Protein AF-A0A1I7X4W4-F1 (afdb_monomer_lite)

Organism: Heterorhabditis bacteriophora (NCBI:txid37862)

Radius of gyration: 23.3 Å; chains: 1; bounding box: 55×40×78 Å

InterPro domains:
  IPR005828 Major facilitator, sugar transporter-like [PF00083] (129-330)
  IPR036259 MFS transporter superfamily [G3DSA:1.20.1250.20] (100-274)
  IPR036259 MFS transporter superfamily [SSF103473] (67-332)
  IPR045263 Glucose transporter GLUT [PTHR23503] (105-256)

pLDDT: mean 74.71, std 10.47, range [2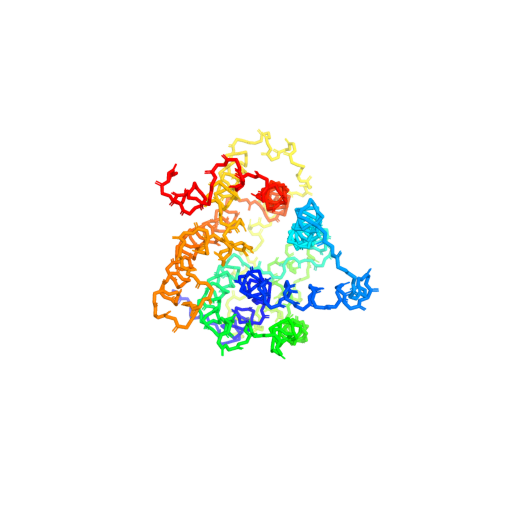9.78, 90.81]

Foldseek 3Di:
DDDWDPLQVVVLVLLQALVLLLLLCLQLQQQLLVLVLVLCVVVCCVPPNDDDDDDDVVVVVVVVVSVLVQLVVLLVSLVVVLVVLVVVLVVCVVPNDQDDLVSLLSNLLSSLVVSLVCNLQSHCVHCSPNPRVVVSNVVSVVSNVVSVVVVVPQQGDLLCCCQPVVNPPSSVVNCCSGRNPPDPSVVVSVVSVVLSVVDDPDLQDVVNLCVDPLSVVLLVVLLVLLQLCVQLLVLVCSNNVVVLVVLVVCPPVNSVPPVVSVSSSVSSVLSSVSSSVSSSPNSVSLNVRPRPSVSSVSVSVSNSVSSVSSSVSSSCVVVVCVVPNSVCSVPRNPPD

Secondary structure (DSSP, 8-state):
-PPPPHHHHHHHHHHHHHTTHHHHHHHHHHHHHHHHHHHHHHHHHHHH--S----HHHHHHHHHHHHHHHHHHHHHHHHHHHHHHHHHHHHHHHH-----HHHHHHHHHHHHHHHHHHGGGGSTTTTTSTTTTTHHHHHHHHHHHHHHHHHTTSPPPHHHHHHTT--HHHHHHHHHHHH-TTS-HHHHHHHHHHHHTTS-SS---HHHHTTSHHHHHHHHHHHHHHHHHHHTTHHHHHHHHHHHHHHTT--GGGGGSHHHHHHHHHHHHHHHHHHHHHHHHHHHHHHHHS-TTHHHHHHHHHHHHHHHHHHHHHHHHHHHHHHH-THHHHHGGG--

Sequence (336 aa):
MSRLSARLIFTIFVHGIFSQFGDIMTACFNLLNVPIKQFFHKNMLNKFFKEETFSHNQSTTRGLVLFSYYSVCAASMFFGLMLGFAVLGNLMDHIGRKETGLTTMVVNSGGVIFVLLITPFCTPILLGSEDLWFIVPCSCIILATLHLSIAVFFPQSPKQLYIQKHDEDGTRKALEFYLGENCNTKKILNEYEAEKSLESDTFLSLLDVLRDSIYRSTFFLVLICSFVPVFSAVNIKSQYLSSILIGYGLTQAEHYSLCWMFAVFGCVFGQIAVNMGLLILSPLMISEICEHKTTAVVSQFTQVVPIMFAVVEVFMFPNLQEIFGASLFFFTPVAV

Structure (mmCIF, N/CA/C/O backbone):
data_AF-A0A1I7X4W4-F1
#
_entry.id   AF-A0A1I7X4W4-F1
#
loop_
_atom_site.group_PDB
_atom_site.id
_atom_site.type_symbol
_atom_site.label_atom_id
_atom_site.label_alt_id
_atom_site.label_comp_id
_atom_site.label_asym_id
_atom_site.label_entity_id
_atom_site.label_seq_id
_atom_site.pdbx_PDB_ins_code
_atom_site.Cartn_x
_atom_site.Cartn_y
_atom_site.Cartn_z
_atom_site.occupancy
_atom_site.B_iso_or_equiv
_atom_site.auth_seq_id
_atom_site.auth_comp_id
_atom_site.auth_asym_id
_atom_site.auth_atom_id
_atom_site.pdbx_PDB_model_num
ATOM 1 N N . MET A 1 1 ? 0.540 6.084 32.696 1.00 35.50 1 MET A N 1
ATOM 2 C CA . MET A 1 1 ? 0.601 5.213 31.502 1.00 35.50 1 MET A CA 1
ATOM 3 C C . MET A 1 1 ? 0.720 3.777 31.984 1.00 35.50 1 MET A C 1
ATOM 5 O O . MET A 1 1 ? 1.650 3.489 32.729 1.00 35.50 1 MET A O 1
ATOM 9 N N . SER A 1 2 ? -0.222 2.900 31.642 1.00 50.47 2 SER A N 1
ATOM 10 C CA . SER A 1 2 ? -0.048 1.454 31.823 1.00 50.47 2 SER A CA 1
ATOM 11 C C . SER A 1 2 ? 1.022 0.948 30.850 1.00 50.47 2 SER A C 1
ATOM 13 O O . SER A 1 2 ? 1.125 1.443 29.728 1.00 50.47 2 SER A O 1
ATOM 15 N N . ARG A 1 3 ? 1.831 -0.036 31.262 1.00 58.31 3 ARG A N 1
ATOM 16 C CA . ARG A 1 3 ? 2.676 -0.772 30.310 1.00 58.31 3 ARG A CA 1
ATOM 17 C C . ARG A 1 3 ? 1.748 -1.572 29.391 1.00 58.31 3 ARG A C 1
ATOM 19 O O . ARG A 1 3 ? 0.873 -2.268 29.903 1.00 58.31 3 ARG A O 1
ATOM 26 N N . LEU A 1 4 ? 1.930 -1.491 28.070 1.00 65.56 4 LEU A N 1
ATOM 27 C CA . LEU A 1 4 ? 1.266 -2.423 27.153 1.00 65.56 4 LEU A CA 1
ATOM 28 C C . LEU A 1 4 ? 1.681 -3.853 27.530 1.00 65.56 4 LEU A C 1
ATOM 30 O O . LEU A 1 4 ? 2.840 -4.090 27.882 1.00 65.56 4 LEU A O 1
ATOM 34 N N . SER A 1 5 ? 0.749 -4.806 27.464 1.00 79.81 5 SER A N 1
ATOM 35 C CA . SER A 1 5 ? 1.088 -6.202 27.741 1.00 79.81 5 SER A CA 1
ATOM 36 C C . SER A 1 5 ? 1.985 -6.767 26.636 1.00 79.81 5 SER A C 1
ATOM 38 O O . SER A 1 5 ? 1.887 -6.375 25.470 1.00 79.81 5 SER A O 1
ATOM 40 N N . ALA A 1 6 ? 2.812 -7.754 26.984 1.00 81.62 6 ALA A N 1
ATOM 41 C CA . ALA A 1 6 ? 3.639 -8.461 26.010 1.00 81.62 6 ALA A CA 1
ATOM 42 C C . ALA A 1 6 ? 2.805 -9.134 24.899 1.00 81.62 6 ALA A C 1
ATOM 44 O O . ALA A 1 6 ? 3.267 -9.209 23.765 1.00 81.62 6 ALA A O 1
ATOM 45 N N . ARG A 1 7 ? 1.564 -9.565 25.186 1.00 82.88 7 ARG A N 1
ATOM 46 C CA . ARG A 1 7 ? 0.654 -10.167 24.191 1.00 82.88 7 ARG A CA 1
ATOM 47 C C . ARG A 1 7 ? 0.130 -9.138 23.189 1.00 82.88 7 ARG A C 1
ATOM 49 O O . ARG A 1 7 ? 0.071 -9.432 21.997 1.00 82.88 7 ARG A O 1
ATOM 56 N N . LEU A 1 8 ? -0.201 -7.926 23.643 1.00 80.62 8 LEU A N 1
ATOM 57 C CA . LEU A 1 8 ? -0.618 -6.836 22.754 1.00 80.62 8 LEU A CA 1
ATOM 58 C C . LEU A 1 8 ? 0.551 -6.352 21.888 1.00 80.62 8 LEU A C 1
ATOM 60 O O . LEU A 1 8 ? 0.388 -6.222 20.680 1.00 80.62 8 LEU A O 1
ATOM 64 N N . ILE A 1 9 ? 1.738 -6.172 22.481 1.00 81.88 9 ILE A N 1
ATOM 65 C CA . ILE A 1 9 ? 2.962 -5.823 21.739 1.00 81.88 9 ILE A CA 1
ATOM 66 C C . ILE A 1 9 ? 3.274 -6.898 20.689 1.00 81.88 9 ILE A C 1
ATOM 68 O O . ILE A 1 9 ? 3.503 -6.561 19.533 1.00 81.88 9 ILE A O 1
ATOM 72 N N . PHE A 1 10 ? 3.218 -8.183 21.056 1.00 85.69 10 PHE A N 1
ATOM 73 C CA . PHE A 1 10 ? 3.427 -9.292 20.121 1.00 85.69 10 PHE A CA 1
ATOM 74 C C . PHE A 1 10 ? 2.391 -9.313 18.989 1.00 85.69 10 PHE A C 1
ATOM 76 O O . PHE A 1 10 ? 2.767 -9.475 17.834 1.00 85.69 10 PHE A O 1
ATOM 83 N N . THR A 1 11 ? 1.106 -9.092 19.288 1.00 83.19 11 THR A N 1
ATOM 84 C CA . THR A 1 11 ? 0.050 -9.044 18.257 1.00 83.19 11 THR A CA 1
ATOM 85 C C . THR A 1 11 ? 0.296 -7.903 17.266 1.00 83.19 11 THR A C 1
ATOM 87 O O . THR A 1 11 ? 0.277 -8.120 16.056 1.00 83.19 11 THR A O 1
ATOM 90 N N . ILE A 1 12 ? 0.593 -6.701 17.776 1.00 81.94 12 ILE A N 1
ATOM 91 C CA . ILE A 1 12 ? 0.912 -5.522 16.958 1.00 81.94 12 ILE A CA 1
ATOM 92 C C . ILE A 1 12 ? 2.181 -5.760 16.123 1.00 81.94 12 ILE A C 1
ATOM 94 O O . ILE A 1 12 ? 2.211 -5.395 14.955 1.00 81.94 12 ILE A O 1
ATOM 98 N N . PHE A 1 13 ? 3.205 -6.408 16.684 1.00 84.00 13 PHE A N 1
ATOM 99 C CA . PHE A 1 13 ? 4.448 -6.747 15.985 1.00 84.00 13 PHE A CA 1
ATOM 100 C C . PHE A 1 13 ? 4.238 -7.790 14.875 1.00 84.00 13 PHE A C 1
ATOM 102 O O . PHE A 1 13 ? 4.775 -7.638 13.780 1.00 84.00 13 PHE A O 1
ATOM 109 N N . VAL A 1 14 ? 3.414 -8.818 15.116 1.00 85.25 14 VAL A N 1
ATOM 110 C CA . VAL A 1 14 ? 3.044 -9.811 14.095 1.00 85.25 14 VAL A CA 1
ATOM 111 C C . VAL A 1 14 ? 2.280 -9.152 12.950 1.00 85.25 14 VAL A C 1
ATOM 113 O O . VAL A 1 14 ? 2.666 -9.333 11.798 1.00 85.25 14 VAL A O 1
ATOM 116 N N . HIS A 1 15 ? 1.252 -8.348 13.239 1.00 83.12 15 HIS A N 1
ATOM 117 C CA . HIS A 1 15 ? 0.547 -7.591 12.198 1.00 83.12 15 HIS A CA 1
ATOM 118 C C . HIS A 1 15 ? 1.513 -6.647 11.459 1.00 83.12 15 HIS A C 1
ATOM 120 O O . HIS A 1 15 ? 1.584 -6.674 10.231 1.00 83.12 15 HIS A O 1
ATOM 126 N N . GLY A 1 16 ? 2.329 -5.889 12.197 1.00 78.00 16 GLY A N 1
ATOM 127 C CA . GLY A 1 16 ? 3.282 -4.911 11.668 1.00 78.00 16 GLY A CA 1
ATOM 128 C C . GLY A 1 16 ? 4.449 -5.477 10.849 1.00 78.00 16 GLY A C 1
ATOM 129 O O . GLY A 1 16 ? 5.114 -4.704 10.165 1.00 78.00 16 GLY A O 1
ATOM 130 N N . ILE A 1 17 ? 4.684 -6.793 10.859 1.00 81.38 17 ILE A N 1
ATOM 131 C CA . ILE A 1 17 ? 5.650 -7.462 9.969 1.00 81.38 17 ILE A CA 1
ATOM 132 C C . ILE A 1 17 ? 4.944 -8.255 8.868 1.00 81.38 17 ILE A C 1
ATOM 134 O O . ILE A 1 17 ? 5.304 -8.141 7.699 1.00 81.38 17 ILE A O 1
ATOM 138 N N . PHE A 1 18 ? 3.949 -9.071 9.214 1.00 82.50 18 PHE A N 1
ATOM 139 C CA . PHE A 1 18 ? 3.414 -10.064 8.281 1.00 82.50 18 PHE A CA 1
ATOM 140 C C . PHE A 1 18 ? 2.311 -9.526 7.359 1.00 82.50 18 PHE A C 1
ATOM 142 O O . PHE A 1 18 ? 2.082 -10.126 6.313 1.00 82.50 18 PHE A O 1
ATOM 149 N N . SER A 1 19 ? 1.670 -8.390 7.664 1.00 81.00 19 SER A N 1
ATOM 150 C CA . SER A 1 19 ? 0.679 -7.773 6.758 1.00 81.00 19 SER A CA 1
ATOM 151 C C . SER A 1 19 ? 1.291 -7.025 5.560 1.00 81.00 19 SER A C 1
ATOM 153 O O . SER A 1 19 ? 0.592 -6.743 4.589 1.00 81.00 19 SER A O 1
ATOM 155 N N . GLN A 1 20 ? 2.603 -6.768 5.573 1.00 81.94 20 GLN A N 1
ATOM 156 C CA . GLN A 1 20 ? 3.273 -5.817 4.669 1.00 81.94 20 GLN A CA 1
ATOM 157 C C . GLN A 1 20 ? 3.496 -6.313 3.232 1.00 81.94 20 GLN A C 1
ATOM 159 O O . GLN A 1 20 ? 4.088 -5.614 2.411 1.00 81.94 20 GLN A O 1
ATOM 164 N N . PHE A 1 21 ? 3.025 -7.516 2.895 1.00 82.69 21 PHE A N 1
ATOM 165 C CA . PHE A 1 21 ? 3.193 -8.110 1.565 1.00 82.69 21 PHE A CA 1
ATOM 166 C C . PHE A 1 21 ? 2.607 -7.242 0.435 1.00 82.69 21 PHE A C 1
ATOM 168 O O . PHE A 1 21 ? 3.121 -7.280 -0.681 1.00 82.69 21 PHE A O 1
ATOM 175 N N . GLY A 1 22 ? 1.566 -6.446 0.713 1.00 77.00 22 GLY A N 1
ATOM 176 C CA . GLY A 1 22 ? 0.965 -5.523 -0.257 1.00 77.00 22 GLY A CA 1
ATOM 177 C C . GLY A 1 22 ? 1.886 -4.357 -0.627 1.00 77.00 22 GLY A C 1
ATOM 178 O O . GLY A 1 22 ? 2.098 -4.092 -1.813 1.00 77.00 22 GLY A O 1
ATOM 179 N N . ASP A 1 23 ? 2.492 -3.711 0.371 1.00 76.06 23 ASP A N 1
ATOM 180 C CA . ASP A 1 23 ? 3.425 -2.597 0.166 1.00 76.06 23 ASP A CA 1
ATOM 181 C C . ASP A 1 23 ? 4.748 -3.077 -0.435 1.00 76.06 23 ASP A C 1
ATOM 183 O O . ASP A 1 23 ? 5.260 -2.465 -1.373 1.00 76.06 23 ASP A O 1
ATOM 187 N N . ILE A 1 24 ? 5.261 -4.222 0.035 1.00 78.62 24 ILE A N 1
ATOM 188 C CA . ILE A 1 24 ? 6.453 -4.873 -0.529 1.00 78.62 24 ILE A CA 1
ATOM 189 C C . ILE A 1 24 ? 6.238 -5.166 -2.019 1.00 78.62 24 ILE A C 1
ATOM 191 O O . ILE A 1 24 ? 7.085 -4.798 -2.833 1.00 78.62 24 ILE A O 1
ATOM 195 N N . MET A 1 25 ? 5.102 -5.765 -2.397 1.00 79.12 25 MET A N 1
ATOM 196 C CA . MET A 1 25 ? 4.760 -5.996 -3.804 1.00 79.12 25 MET A CA 1
ATOM 197 C C . MET A 1 25 ? 4.715 -4.671 -4.580 1.00 79.12 25 MET A C 1
ATOM 199 O O . MET A 1 25 ? 5.437 -4.510 -5.562 1.00 79.12 25 MET A O 1
ATOM 203 N N . THR A 1 26 ? 3.920 -3.707 -4.109 1.00 74.62 26 THR A N 1
ATOM 204 C CA . THR A 1 26 ? 3.673 -2.414 -4.775 1.00 74.62 26 THR A CA 1
ATOM 205 C C . THR A 1 26 ? 4.954 -1.606 -5.004 1.00 74.62 26 THR A C 1
ATOM 207 O O . THR A 1 26 ? 5.113 -0.985 -6.057 1.00 74.62 26 THR A O 1
ATOM 210 N N . ALA A 1 27 ? 5.884 -1.635 -4.046 1.00 73.56 27 ALA A N 1
ATOM 211 C CA . ALA A 1 27 ? 7.146 -0.904 -4.113 1.00 73.56 27 ALA A CA 1
ATOM 212 C C . ALA A 1 27 ? 8.264 -1.649 -4.860 1.00 73.56 27 ALA A C 1
ATOM 214 O O . ALA A 1 27 ? 9.176 -1.001 -5.366 1.00 73.56 27 ALA A O 1
ATOM 215 N N . CYS A 1 28 ? 8.228 -2.985 -4.935 1.00 75.38 28 CYS A N 1
ATOM 216 C CA . CYS A 1 28 ? 9.263 -3.768 -5.625 1.00 75.38 28 CYS A CA 1
ATOM 217 C C . CYS A 1 28 ? 8.919 -4.069 -7.089 1.00 75.38 28 CYS A C 1
ATOM 219 O O . CYS A 1 28 ? 9.828 -4.251 -7.900 1.00 75.38 28 CYS A O 1
ATOM 221 N N . PHE A 1 29 ? 7.630 -4.109 -7.448 1.00 74.75 29 PHE A N 1
ATOM 222 C CA . PHE A 1 29 ? 7.174 -4.477 -8.793 1.00 74.75 29 PHE A CA 1
ATOM 223 C C . PHE A 1 29 ? 7.783 -3.581 -9.888 1.00 74.75 29 PHE A C 1
ATOM 225 O O . PHE A 1 29 ? 8.120 -4.081 -10.955 1.00 74.75 29 PHE A O 1
ATOM 232 N N . ASN A 1 30 ? 8.059 -2.297 -9.615 1.00 72.19 30 ASN A N 1
ATOM 233 C CA . ASN A 1 30 ? 8.734 -1.394 -10.562 1.00 72.19 30 ASN A CA 1
ATOM 234 C C . ASN A 1 30 ? 10.194 -1.766 -10.896 1.00 72.19 30 ASN A C 1
ATOM 236 O O . ASN A 1 30 ? 10.660 -1.428 -11.987 1.00 72.19 30 ASN A O 1
ATOM 240 N N . LEU A 1 31 ? 10.905 -2.465 -10.007 1.00 70.00 31 LEU A N 1
ATOM 241 C CA . LEU A 1 31 ? 12.247 -2.992 -10.271 1.00 70.00 31 LEU A CA 1
ATOM 242 C C . LEU A 1 31 ? 12.158 -4.335 -11.008 1.00 70.00 31 LEU A C 1
ATOM 244 O O . LEU A 1 31 ? 12.893 -4.558 -11.969 1.00 70.00 31 LEU A O 1
ATOM 248 N N . LEU A 1 32 ? 11.179 -5.173 -10.645 1.00 69.56 32 LEU A N 1
ATOM 249 C CA . LEU A 1 32 ? 10.851 -6.408 -11.372 1.00 69.56 32 LEU A CA 1
ATOM 250 C C . LEU A 1 32 ? 10.294 -6.132 -12.780 1.00 69.56 32 LEU A C 1
ATOM 252 O O . LEU A 1 32 ? 10.377 -6.980 -13.661 1.00 69.56 32 LEU A O 1
ATOM 256 N N . ASN A 1 33 ? 9.770 -4.937 -13.044 1.00 67.62 33 ASN A N 1
ATOM 257 C CA . ASN A 1 33 ? 9.205 -4.580 -14.343 1.00 67.62 33 ASN A CA 1
ATOM 258 C C . ASN A 1 33 ? 10.238 -4.560 -15.488 1.00 67.62 33 ASN A C 1
ATOM 260 O O . ASN A 1 33 ? 9.837 -4.608 -16.649 1.00 67.62 33 ASN A O 1
ATOM 264 N N . VAL A 1 34 ? 11.548 -4.537 -15.208 1.00 67.06 34 VAL A N 1
ATOM 265 C CA . VAL A 1 34 ? 12.599 -4.713 -16.231 1.00 67.06 34 VAL A CA 1
ATOM 266 C C . VAL A 1 34 ? 12.759 -6.189 -16.646 1.00 67.06 34 VAL A C 1
ATOM 268 O O . VAL A 1 34 ? 12.473 -6.478 -17.813 1.00 67.06 34 VAL A O 1
ATOM 271 N N . PRO A 1 35 ? 13.095 -7.148 -15.751 1.00 66.88 35 PRO A N 1
ATOM 272 C CA . PRO A 1 35 ? 13.167 -8.564 -16.119 1.00 66.88 35 PRO A CA 1
ATOM 273 C C . PRO A 1 35 ? 11.811 -9.123 -16.565 1.00 66.88 35 PRO A C 1
ATOM 275 O O . PRO A 1 35 ? 11.777 -9.946 -17.473 1.00 66.88 35 PRO A O 1
ATOM 278 N N . ILE A 1 36 ? 10.682 -8.642 -16.024 1.00 69.06 36 ILE A N 1
ATOM 279 C CA . ILE A 1 36 ? 9.340 -9.031 -16.488 1.00 69.06 36 ILE A CA 1
ATOM 280 C C . ILE A 1 36 ? 9.124 -8.591 -17.946 1.00 69.06 36 ILE A C 1
ATOM 282 O O . ILE A 1 36 ? 8.670 -9.399 -18.760 1.00 69.06 36 ILE A O 1
ATOM 286 N N . LYS A 1 37 ? 9.507 -7.360 -18.331 1.00 66.94 37 LYS A N 1
ATOM 287 C CA . LYS A 1 37 ? 9.480 -6.924 -19.744 1.00 66.94 37 LYS A CA 1
ATOM 288 C C . LYS A 1 37 ? 10.374 -7.796 -20.621 1.00 66.94 37 LYS A C 1
ATOM 290 O O . LYS A 1 37 ? 9.934 -8.195 -21.696 1.00 66.94 37 LYS A O 1
ATOM 295 N N . GLN A 1 38 ? 11.595 -8.110 -20.183 1.00 67.81 38 GLN A N 1
ATOM 296 C CA . GLN A 1 38 ? 12.528 -8.955 -20.942 1.00 67.81 38 GLN A CA 1
ATOM 297 C C . GLN A 1 38 ? 11.985 -10.381 -21.111 1.00 67.81 38 GLN A C 1
ATOM 299 O O . GLN A 1 38 ? 11.934 -10.890 -22.231 1.00 67.81 38 GLN A O 1
ATOM 304 N N . PHE A 1 39 ? 11.473 -10.986 -20.037 1.00 70.38 39 PHE A N 1
ATOM 305 C CA . PHE A 1 39 ? 10.817 -12.292 -20.039 1.00 70.38 39 PHE A CA 1
ATOM 306 C C . PHE A 1 39 ? 9.613 -12.326 -20.989 1.00 70.38 39 PHE A C 1
ATOM 308 O O . PHE A 1 39 ? 9.526 -13.221 -21.834 1.00 70.38 39 PHE A O 1
ATOM 315 N N . PHE A 1 40 ? 8.703 -11.347 -20.913 1.00 67.00 40 PHE A N 1
ATOM 316 C CA . PHE A 1 40 ? 7.575 -11.268 -21.844 1.00 67.00 40 PHE A CA 1
ATOM 317 C C . PHE A 1 40 ? 8.041 -11.028 -23.282 1.00 67.00 40 PHE A C 1
ATOM 319 O O . PHE A 1 40 ? 7.550 -11.704 -24.177 1.00 67.00 40 PHE A O 1
ATOM 326 N N . HIS A 1 41 ? 9.014 -10.151 -23.527 1.00 68.00 41 HIS A N 1
ATOM 327 C CA . HIS A 1 41 ? 9.555 -9.890 -24.864 1.00 68.00 41 HIS A CA 1
ATOM 328 C C . HIS A 1 41 ? 10.140 -11.163 -25.504 1.00 68.00 41 HIS A C 1
ATOM 330 O O . HIS A 1 41 ? 9.741 -11.541 -26.605 1.00 68.00 41 HIS A O 1
ATOM 336 N N . LYS A 1 42 ? 10.998 -11.879 -24.769 1.00 68.81 42 LYS A N 1
ATOM 337 C CA . LYS A 1 42 ? 11.638 -13.153 -25.149 1.00 68.81 42 LYS A CA 1
ATOM 338 C C . LYS A 1 42 ? 10.600 -14.238 -25.473 1.00 68.81 42 LYS A C 1
ATOM 340 O O . LYS A 1 42 ? 10.671 -14.878 -26.519 1.00 68.81 42 LYS A O 1
ATOM 345 N N . ASN A 1 43 ? 9.578 -14.394 -24.626 1.00 68.69 43 ASN A N 1
ATOM 346 C CA . ASN A 1 43 ? 8.500 -15.368 -24.840 1.00 68.69 43 ASN A CA 1
ATOM 347 C C . ASN A 1 43 ? 7.524 -14.970 -25.966 1.00 68.69 43 ASN A C 1
ATOM 349 O O . ASN A 1 43 ? 7.078 -15.835 -26.720 1.00 68.69 43 ASN A O 1
ATOM 353 N N . MET A 1 44 ? 7.188 -13.683 -26.098 1.00 64.81 44 MET A N 1
ATOM 354 C CA . MET A 1 44 ? 6.271 -13.177 -27.127 1.00 64.81 44 MET A CA 1
ATOM 355 C C . MET A 1 44 ? 6.905 -13.215 -28.518 1.00 64.81 44 MET A C 1
ATOM 357 O O . MET A 1 44 ? 6.222 -13.595 -29.466 1.00 64.81 44 MET A O 1
ATOM 361 N N . LEU A 1 45 ? 8.199 -12.897 -28.647 1.00 64.31 45 LEU A N 1
ATOM 362 C CA . LEU A 1 45 ? 8.940 -13.118 -29.892 1.00 64.31 45 LEU A CA 1
ATOM 363 C C . LEU A 1 45 ? 8.923 -14.606 -30.259 1.00 64.31 45 LEU A C 1
ATOM 365 O O . LEU A 1 45 ? 8.377 -14.958 -31.300 1.00 64.31 45 LEU A O 1
ATOM 369 N N . ASN A 1 46 ? 9.374 -15.489 -29.363 1.00 63.78 46 ASN A N 1
ATOM 370 C CA . ASN A 1 46 ? 9.438 -16.930 -29.637 1.00 63.78 46 ASN A CA 1
ATOM 371 C C . ASN A 1 46 ? 8.078 -17.576 -29.984 1.00 63.78 46 ASN A C 1
ATOM 373 O O . ASN A 1 46 ? 8.056 -18.585 -30.688 1.00 63.78 46 ASN A O 1
ATOM 377 N N . LYS A 1 47 ? 6.946 -17.025 -29.511 1.00 62.78 47 LYS A N 1
ATOM 378 C CA . LYS A 1 47 ? 5.594 -17.519 -29.846 1.00 62.78 47 LYS A CA 1
ATOM 379 C C . LYS A 1 47 ? 4.968 -16.888 -31.090 1.00 62.78 47 LYS A C 1
ATOM 381 O O . LYS A 1 47 ? 4.365 -17.613 -31.875 1.00 62.78 47 LYS A O 1
ATOM 386 N N . PHE A 1 48 ? 5.039 -15.566 -31.238 1.00 60.09 48 PHE A N 1
ATOM 387 C CA . PHE A 1 48 ? 4.286 -14.830 -32.266 1.00 60.09 48 PHE A CA 1
ATOM 388 C C . PHE A 1 48 ? 5.137 -14.393 -33.459 1.00 60.09 48 PHE A C 1
ATOM 390 O O . PHE A 1 48 ? 4.589 -14.043 -34.501 1.00 60.09 48 PHE A O 1
ATOM 397 N N . PHE A 1 49 ? 6.462 -14.411 -33.323 1.00 58.84 49 PHE A N 1
ATOM 398 C CA . PHE A 1 49 ? 7.393 -13.917 -34.327 1.00 58.84 49 PHE A CA 1
ATOM 399 C C . PHE A 1 49 ? 8.619 -14.829 -34.434 1.00 58.84 49 PHE A C 1
ATOM 401 O O . PHE A 1 49 ? 9.705 -14.496 -33.954 1.00 58.84 49 PHE A O 1
ATOM 408 N N . LYS A 1 50 ? 8.451 -15.954 -35.141 1.00 52.50 50 LYS A N 1
ATOM 409 C CA . LYS A 1 50 ? 9.589 -16.644 -35.769 1.00 52.50 50 LYS A CA 1
ATOM 410 C C . LYS A 1 50 ? 10.443 -15.637 -36.548 1.00 52.50 50 LYS A C 1
ATOM 412 O O . LYS A 1 50 ? 9.928 -14.633 -37.038 1.00 52.50 50 LYS A O 1
ATOM 417 N N . GLU A 1 51 ? 11.739 -15.910 -36.635 1.00 49.91 51 GLU A N 1
ATOM 418 C CA . GLU A 1 51 ? 12.730 -15.004 -37.218 1.00 49.91 51 GLU A CA 1
ATOM 419 C C . GLU A 1 51 ? 12.473 -14.747 -38.712 1.00 49.91 51 GLU A C 1
ATOM 421 O O . GLU A 1 51 ? 12.908 -15.508 -39.571 1.00 49.91 51 GLU A O 1
ATOM 426 N N . GLU A 1 52 ? 11.795 -13.640 -39.018 1.00 47.94 52 GLU A N 1
ATOM 427 C CA . GLU A 1 52 ? 11.706 -13.070 -40.363 1.00 47.94 52 GLU A CA 1
ATOM 428 C C . GLU A 1 52 ? 12.196 -11.614 -40.377 1.00 47.94 52 GLU A C 1
ATOM 430 O O . GLU A 1 52 ? 12.025 -10.841 -39.425 1.00 47.94 52 GLU A O 1
ATOM 435 N N . THR A 1 53 ? 12.863 -11.258 -41.473 1.00 51.16 53 THR A N 1
ATOM 436 C CA . THR A 1 53 ? 13.650 -10.033 -41.652 1.00 51.16 53 THR A CA 1
ATOM 437 C C . THR A 1 53 ? 12.743 -8.812 -41.855 1.00 51.16 53 THR A C 1
ATOM 439 O O . THR A 1 53 ? 12.307 -8.518 -42.966 1.00 51.16 53 THR A O 1
ATOM 442 N N . PHE A 1 54 ? 12.441 -8.087 -40.775 1.00 51.38 54 PHE A N 1
ATOM 443 C CA . PHE A 1 54 ? 11.404 -7.042 -40.750 1.00 51.38 54 PHE A CA 1
ATOM 444 C C . PHE A 1 54 ? 11.978 -5.605 -40.827 1.00 51.38 54 PHE A C 1
ATOM 446 O O . PHE A 1 54 ? 12.991 -5.286 -40.208 1.00 51.38 54 PHE A O 1
ATOM 453 N N . SER A 1 55 ? 11.308 -4.722 -41.573 1.00 50.59 55 SER A N 1
ATOM 454 C CA . SER A 1 55 ? 11.689 -3.326 -41.860 1.00 50.59 55 SER A CA 1
ATOM 455 C C . SER A 1 55 ? 11.368 -2.290 -40.757 1.00 50.59 55 SER A C 1
ATOM 457 O O . SER A 1 55 ? 10.600 -2.530 -39.824 1.00 50.59 55 SER A O 1
ATOM 459 N N . HIS A 1 56 ? 11.933 -1.082 -40.909 1.00 52.12 56 HIS A N 1
ATOM 460 C CA . HIS A 1 56 ? 11.957 0.004 -39.910 1.00 52.12 56 HIS A CA 1
ATOM 461 C C . HIS A 1 56 ? 10.578 0.522 -39.443 1.00 52.12 56 HIS A C 1
ATOM 463 O O . HIS A 1 56 ? 10.473 1.069 -38.350 1.00 52.12 56 HIS A O 1
ATOM 469 N N . ASN A 1 57 ? 9.501 0.367 -40.220 1.00 52.00 57 ASN A N 1
ATOM 470 C CA . ASN A 1 57 ? 8.179 0.852 -39.789 1.00 52.00 57 ASN A CA 1
ATOM 471 C C . ASN A 1 57 ? 7.535 -0.072 -38.730 1.00 52.00 57 ASN A C 1
ATOM 473 O O . ASN A 1 57 ? 6.721 0.341 -37.910 1.00 52.00 57 ASN A O 1
ATOM 477 N N . GLN A 1 58 ? 7.930 -1.346 -38.732 1.00 55.00 58 GLN A N 1
ATOM 478 C CA . GLN A 1 58 ? 7.302 -2.415 -37.957 1.00 55.00 58 GLN A CA 1
ATOM 479 C C . GLN A 1 58 ? 7.974 -2.633 -36.589 1.00 55.00 58 GLN A C 1
ATOM 481 O O . GLN A 1 58 ? 7.411 -3.314 -35.728 1.00 55.00 58 GLN A O 1
ATOM 486 N N . SER A 1 59 ? 9.166 -2.068 -36.367 1.00 56.59 59 SER A N 1
ATOM 487 C CA . SER A 1 59 ? 9.779 -1.953 -35.037 1.00 56.59 59 SER A CA 1
ATOM 488 C C . SER A 1 59 ? 9.016 -0.945 -34.171 1.00 56.59 59 SER A C 1
ATOM 490 O O . SER A 1 59 ? 8.712 -1.257 -33.021 1.00 56.59 59 SER A O 1
ATOM 492 N N . THR A 1 60 ? 8.609 0.194 -34.742 1.00 59.31 60 THR A N 1
ATOM 493 C CA . THR A 1 60 ? 7.764 1.204 -34.081 1.00 59.31 60 THR A CA 1
ATOM 494 C C . THR A 1 60 ? 6.442 0.599 -33.603 1.00 59.31 60 THR A C 1
ATOM 496 O O . THR A 1 60 ? 6.114 0.684 -32.420 1.00 59.31 60 THR A O 1
ATOM 499 N N . THR A 1 61 ? 5.716 -0.108 -34.482 1.00 60.47 61 THR A N 1
ATOM 500 C CA . THR A 1 61 ? 4.451 -0.776 -34.118 1.00 60.47 61 THR A CA 1
ATOM 501 C C . THR A 1 61 ? 4.644 -1.832 -33.025 1.00 60.47 61 THR A C 1
ATOM 503 O O . THR A 1 61 ? 3.848 -1.904 -32.091 1.00 60.47 61 THR A O 1
ATOM 506 N N . ARG A 1 62 ? 5.720 -2.633 -33.099 1.00 61.50 62 ARG A N 1
ATOM 507 C CA . ARG A 1 62 ? 6.064 -3.630 -32.067 1.00 61.50 62 ARG A CA 1
ATOM 508 C C . ARG A 1 62 ? 6.333 -2.986 -30.706 1.00 61.50 62 ARG A C 1
ATOM 510 O O . ARG A 1 62 ? 5.849 -3.503 -29.701 1.00 61.50 62 ARG A O 1
ATOM 517 N N . GLY A 1 63 ? 7.077 -1.879 -30.674 1.00 64.81 63 GLY A N 1
ATOM 518 C CA . GLY A 1 63 ? 7.346 -1.126 -29.448 1.00 64.81 63 GLY A CA 1
ATOM 519 C C . GLY A 1 63 ? 6.057 -0.635 -28.795 1.00 64.81 63 GLY A C 1
ATOM 520 O O . GLY A 1 63 ? 5.813 -0.926 -27.627 1.00 64.81 63 GLY A O 1
ATOM 521 N N . LEU A 1 64 ? 5.192 0.021 -29.572 1.00 64.56 64 LEU A N 1
ATOM 522 C CA . LEU A 1 64 ? 3.934 0.598 -29.088 1.00 64.56 64 LEU A CA 1
ATOM 523 C C . LEU A 1 64 ? 2.986 -0.473 -28.508 1.00 64.56 64 LEU A C 1
ATOM 525 O O . LEU A 1 64 ? 2.441 -0.289 -27.421 1.00 64.56 64 LEU A O 1
ATOM 529 N N . VAL A 1 65 ? 2.880 -1.644 -29.153 1.00 67.31 65 VAL A N 1
ATOM 530 C CA . VAL A 1 65 ? 2.112 -2.795 -28.629 1.00 67.31 65 VAL A CA 1
ATOM 531 C C . VAL A 1 65 ? 2.702 -3.343 -27.319 1.00 67.31 65 VAL A C 1
ATOM 533 O O . VAL A 1 65 ? 1.950 -3.639 -26.390 1.00 67.31 65 VAL A O 1
ATOM 536 N N . LEU A 1 66 ? 4.032 -3.447 -27.205 1.00 65.94 66 LEU A N 1
ATOM 537 C CA . LEU A 1 66 ? 4.704 -3.877 -25.968 1.00 65.94 66 LEU A CA 1
ATOM 538 C C . LEU A 1 66 ? 4.497 -2.879 -24.816 1.00 65.94 66 LEU A C 1
ATOM 540 O O . LEU A 1 66 ? 4.240 -3.303 -23.688 1.00 65.94 66 LEU A O 1
ATOM 544 N N . PHE A 1 67 ? 4.543 -1.571 -25.091 1.00 67.75 67 PHE A N 1
ATOM 545 C CA . PHE A 1 67 ? 4.228 -0.537 -24.100 1.00 67.75 67 PHE A CA 1
ATOM 546 C C . PHE A 1 67 ? 2.758 -0.580 -23.662 1.00 67.75 67 PHE A C 1
ATOM 548 O O . PHE A 1 67 ? 2.496 -0.504 -22.464 1.00 67.75 67 PHE A O 1
ATOM 555 N N . SER A 1 68 ? 1.811 -0.771 -24.590 1.00 69.44 68 SER A N 1
ATOM 556 C CA . SER A 1 68 ? 0.381 -0.894 -24.259 1.00 69.44 68 SER A CA 1
ATOM 557 C C . SER A 1 68 ? 0.061 -2.145 -23.433 1.00 69.44 68 SER A C 1
ATOM 559 O O . SER A 1 68 ? -0.726 -2.074 -22.494 1.00 69.44 68 SER A O 1
ATOM 561 N N . TYR A 1 69 ? 0.686 -3.293 -23.725 1.00 70.94 69 TYR A N 1
ATOM 562 C CA . TYR A 1 69 ? 0.515 -4.493 -22.894 1.00 70.94 69 TYR A CA 1
ATOM 563 C C . TYR A 1 69 ? 1.051 -4.264 -21.471 1.00 70.94 69 TYR A C 1
ATOM 565 O O . TYR A 1 69 ? 0.411 -4.626 -20.486 1.00 70.94 69 TYR A O 1
ATOM 573 N N . TYR A 1 70 ? 2.199 -3.591 -21.358 1.00 68.88 70 TYR A N 1
ATOM 574 C CA . TYR A 1 70 ? 2.805 -3.259 -20.074 1.00 68.88 70 TYR A CA 1
ATOM 575 C C . TYR A 1 70 ? 1.989 -2.245 -19.250 1.00 68.88 70 TYR A C 1
ATOM 577 O O . TYR A 1 70 ? 1.846 -2.441 -18.043 1.00 68.88 70 TYR A O 1
ATOM 585 N N . SER A 1 71 ? 1.413 -1.201 -19.862 1.00 72.00 71 SER A N 1
ATOM 586 C CA . SER A 1 71 ? 0.571 -0.241 -19.128 1.00 72.00 71 SER A CA 1
ATOM 587 C C . SER A 1 71 ? -0.729 -0.875 -18.629 1.00 72.00 71 SER A C 1
ATOM 589 O O . SER A 1 71 ? -1.163 -0.567 -17.521 1.00 72.00 71 SER A O 1
ATOM 591 N N . VAL A 1 72 ? -1.300 -1.830 -19.376 1.00 77.19 72 VAL A N 1
ATOM 592 C CA . VAL A 1 72 ? -2.422 -2.664 -18.909 1.00 77.19 72 VAL A CA 1
ATOM 593 C C . VAL A 1 72 ? -2.016 -3.521 -17.703 1.00 77.19 72 VAL A C 1
ATOM 595 O O . VAL A 1 72 ? -2.773 -3.586 -16.736 1.00 77.19 72 VAL A O 1
ATOM 598 N N . CYS A 1 73 ? -0.823 -4.129 -17.700 1.00 75.06 73 CYS A N 1
ATOM 599 C CA . CYS A 1 73 ? -0.319 -4.868 -16.533 1.00 75.06 73 CYS A CA 1
ATOM 600 C C . CYS A 1 73 ? -0.078 -3.968 -15.306 1.00 75.06 73 CYS A C 1
ATOM 602 O O . CYS A 1 73 ? -0.447 -4.345 -14.198 1.00 75.06 73 CYS A O 1
ATOM 604 N N . ALA A 1 74 ? 0.505 -2.778 -15.477 1.00 73.25 74 ALA A N 1
ATOM 605 C CA . ALA A 1 74 ? 0.719 -1.842 -14.369 1.00 73.25 74 ALA A CA 1
ATOM 606 C C . ALA A 1 74 ? -0.615 -1.308 -13.803 1.00 73.25 74 ALA A C 1
ATOM 608 O O . ALA A 1 74 ? -0.816 -1.264 -12.589 1.00 73.25 74 ALA A O 1
ATOM 609 N N . ALA A 1 75 ? -1.566 -0.965 -14.679 1.00 77.88 75 ALA A N 1
ATOM 610 C CA . ALA A 1 75 ? -2.898 -0.513 -14.282 1.00 77.88 75 ALA A CA 1
ATOM 611 C C . ALA A 1 75 ? -3.726 -1.622 -13.603 1.00 77.88 75 ALA A C 1
ATOM 613 O O . ALA A 1 75 ? -4.493 -1.329 -12.682 1.00 77.88 75 ALA A O 1
ATOM 614 N N . SER A 1 76 ? -3.557 -2.894 -13.992 1.00 80.94 76 SER A N 1
ATOM 615 C CA . SER A 1 76 ? -4.291 -4.008 -13.374 1.00 80.94 76 SER A CA 1
ATOM 616 C C . SER A 1 76 ? -3.919 -4.227 -11.903 1.00 80.94 76 SER A C 1
ATOM 618 O O . SER A 1 76 ? -4.775 -4.651 -11.126 1.00 80.94 76 SER A O 1
ATOM 620 N N . MET A 1 77 ? -2.701 -3.855 -11.485 1.00 77.94 77 MET A N 1
ATOM 621 C CA . MET A 1 77 ? -2.295 -3.867 -10.076 1.00 77.94 77 MET A CA 1
ATOM 622 C C . MET A 1 77 ? -3.105 -2.855 -9.246 1.00 77.94 77 MET A C 1
ATOM 624 O O . MET A 1 77 ? -3.665 -3.216 -8.211 1.00 77.94 77 MET A O 1
ATOM 628 N N . PHE A 1 78 ? -3.246 -1.613 -9.726 1.00 78.62 78 PHE A N 1
ATOM 629 C CA . PHE A 1 78 ? -4.060 -0.587 -9.057 1.00 78.62 78 PHE A CA 1
ATOM 630 C C . PHE A 1 78 ? -5.562 -0.897 -9.118 1.00 78.62 78 PHE A C 1
ATOM 632 O O . PHE A 1 78 ? -6.277 -0.644 -8.150 1.00 78.62 78 PHE A O 1
ATOM 639 N N . PHE A 1 79 ? -6.044 -1.515 -10.200 1.00 80.88 79 PHE A N 1
ATOM 640 C CA . PHE A 1 79 ? -7.417 -2.021 -10.275 1.00 80.88 79 PHE A CA 1
ATOM 641 C C . PHE A 1 79 ? -7.669 -3.153 -9.261 1.00 80.88 79 PHE A C 1
ATOM 643 O O . PHE A 1 79 ? -8.708 -3.173 -8.601 1.00 80.88 79 PHE A O 1
ATOM 650 N N . GLY A 1 80 ? -6.704 -4.061 -9.080 1.00 82.31 80 GLY A N 1
ATOM 651 C CA . GLY A 1 80 ? -6.746 -5.093 -8.042 1.00 82.31 80 GLY A CA 1
ATOM 652 C C . GLY A 1 80 ? -6.755 -4.507 -6.627 1.00 82.31 80 GLY A C 1
ATOM 653 O O . GLY A 1 80 ? -7.523 -4.962 -5.784 1.00 82.31 80 GLY A O 1
ATOM 654 N N . LEU A 1 81 ? -5.971 -3.453 -6.386 1.00 79.19 81 LEU A N 1
ATOM 655 C CA . LEU A 1 81 ? -5.954 -2.713 -5.121 1.00 79.19 81 LEU A CA 1
ATOM 656 C C . LEU A 1 81 ? -7.292 -1.987 -4.864 1.00 79.19 81 LEU A C 1
ATOM 658 O O . LEU A 1 81 ? -7.840 -2.097 -3.768 1.00 79.19 81 LEU A O 1
ATOM 662 N N . MET A 1 82 ? -7.881 -1.342 -5.879 1.00 80.88 82 MET A N 1
ATOM 663 C CA . MET A 1 82 ? -9.228 -0.753 -5.807 1.00 80.88 82 MET A CA 1
ATOM 664 C C . MET A 1 82 ? -10.293 -1.801 -5.454 1.00 80.88 82 MET A C 1
ATOM 666 O O . MET A 1 82 ? -11.092 -1.590 -4.541 1.00 80.88 82 MET A O 1
ATOM 670 N N . LEU A 1 83 ? -10.297 -2.936 -6.163 1.00 82.31 83 LEU A N 1
ATOM 671 C CA . LEU A 1 83 ? -11.221 -4.042 -5.910 1.00 82.31 83 LEU A CA 1
ATOM 672 C C . LEU A 1 83 ? -11.018 -4.618 -4.501 1.00 82.31 83 LEU A C 1
ATOM 674 O O . LEU A 1 83 ? -11.996 -4.914 -3.818 1.00 82.31 83 LEU A O 1
ATOM 678 N N . GLY A 1 84 ? -9.765 -4.705 -4.047 1.00 79.25 84 GLY A N 1
ATOM 679 C CA . GLY A 1 84 ? -9.396 -5.077 -2.684 1.00 79.25 84 GLY A CA 1
ATOM 680 C C . GLY A 1 84 ? -10.048 -4.175 -1.637 1.00 79.25 84 GLY A C 1
ATOM 681 O O . GLY A 1 84 ? -10.756 -4.685 -0.774 1.00 79.25 84 GLY A O 1
ATOM 682 N N . PHE A 1 85 ? -9.895 -2.850 -1.740 1.00 75.44 85 PHE A N 1
ATOM 683 C CA . PHE A 1 85 ? -10.541 -1.902 -0.819 1.00 75.44 85 PHE A CA 1
ATOM 684 C C . PHE A 1 85 ? -12.077 -1.935 -0.899 1.00 75.44 85 PHE A C 1
ATOM 686 O O . PHE A 1 85 ? -12.745 -1.903 0.136 1.00 75.44 85 PHE A O 1
ATOM 693 N N . ALA A 1 86 ? -12.649 -2.060 -2.101 1.00 75.88 86 ALA A N 1
ATOM 694 C CA . ALA A 1 86 ? -14.098 -2.150 -2.287 1.00 75.88 86 ALA A CA 1
ATOM 695 C C . ALA A 1 86 ? -14.700 -3.409 -1.631 1.00 75.88 86 ALA A C 1
ATOM 697 O O . ALA A 1 86 ? -15.725 -3.321 -0.954 1.00 75.88 86 ALA A O 1
ATOM 698 N N . VAL A 1 87 ? -14.045 -4.567 -1.778 1.00 79.06 87 VAL A N 1
ATOM 699 C CA . VAL A 1 87 ? -14.447 -5.827 -1.127 1.00 79.06 87 VAL A CA 1
ATOM 700 C C . VAL A 1 87 ? -14.171 -5.788 0.379 1.00 79.06 87 VAL A C 1
ATOM 702 O O . VAL A 1 87 ? -15.001 -6.258 1.157 1.00 79.06 87 VAL A O 1
ATOM 705 N N . LEU A 1 88 ? -13.041 -5.213 0.807 1.00 71.81 88 LEU A N 1
ATOM 706 C CA . LEU A 1 88 ? -12.648 -5.147 2.215 1.00 71.81 88 LEU A CA 1
ATOM 707 C C . LEU A 1 88 ? -13.613 -4.300 3.052 1.00 71.81 88 LEU A C 1
ATOM 709 O O . LEU A 1 88 ? -13.909 -4.703 4.172 1.00 71.81 88 LEU A O 1
ATOM 713 N N . GLY A 1 89 ? -14.148 -3.196 2.515 1.00 65.19 89 GLY A N 1
ATOM 714 C CA . GLY A 1 89 ? -15.198 -2.412 3.183 1.00 65.19 89 GLY A CA 1
ATOM 715 C C . GLY A 1 89 ? -16.419 -3.275 3.516 1.00 65.19 89 GLY A C 1
ATOM 716 O O . GLY A 1 89 ? -16.721 -3.501 4.686 1.00 65.19 89 GLY A O 1
ATOM 717 N N . ASN A 1 90 ? -17.023 -3.885 2.491 1.00 66.19 90 ASN A N 1
ATOM 718 C CA . ASN A 1 90 ? -18.174 -4.781 2.655 1.00 66.19 90 ASN A CA 1
ATOM 719 C C . ASN A 1 90 ? -17.874 -5.960 3.607 1.00 66.19 90 ASN A C 1
ATOM 721 O O . ASN A 1 90 ? -18.753 -6.418 4.337 1.00 66.19 90 ASN A O 1
ATOM 725 N N . LEU A 1 91 ? -16.637 -6.472 3.605 1.00 66.88 91 LEU A N 1
ATOM 726 C CA . LEU A 1 91 ? -16.204 -7.565 4.479 1.00 66.88 91 LEU A CA 1
ATOM 727 C C . LEU A 1 91 ? -16.008 -7.111 5.938 1.00 66.88 91 LEU A C 1
ATOM 729 O O . LEU A 1 91 ? -16.317 -7.868 6.861 1.00 66.88 91 LEU A O 1
ATOM 733 N N . MET A 1 92 ? -15.522 -5.886 6.156 1.00 62.78 92 MET A N 1
ATOM 734 C CA . MET A 1 92 ? -15.361 -5.280 7.482 1.00 62.78 92 MET A CA 1
ATOM 735 C C . MET A 1 92 ?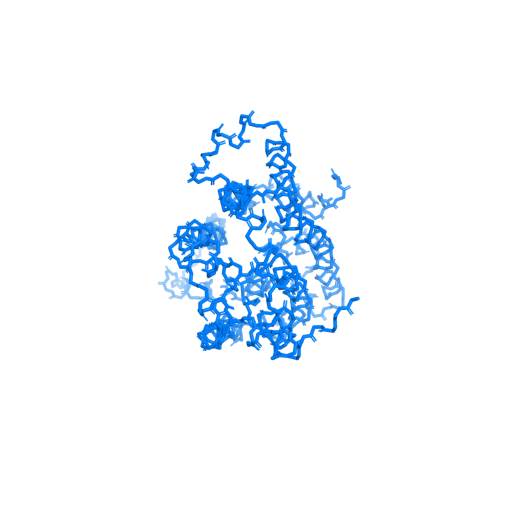 -16.705 -5.073 8.181 1.00 62.78 92 MET A C 1
ATOM 737 O O . MET A 1 92 ? -16.773 -5.317 9.386 1.00 62.78 92 MET A O 1
ATOM 741 N N . ASP A 1 93 ? -17.758 -4.721 7.441 1.00 60.50 93 ASP A N 1
ATOM 742 C CA . ASP A 1 93 ? -19.117 -4.573 7.983 1.00 60.50 93 ASP A CA 1
ATOM 743 C C . ASP A 1 93 ? -19.700 -5.910 8.482 1.00 60.50 93 ASP A C 1
ATOM 745 O O . ASP A 1 93 ? -20.418 -5.947 9.478 1.00 60.50 93 ASP A O 1
ATOM 749 N N . HIS A 1 94 ? -19.351 -7.029 7.834 1.00 59.59 94 HIS A N 1
ATOM 750 C CA . HIS A 1 94 ? -19.852 -8.364 8.193 1.00 59.59 94 HIS A CA 1
ATOM 751 C C . HIS A 1 94 ? -18.997 -9.083 9.253 1.00 59.59 94 HIS A C 1
ATOM 753 O O . HIS A 1 94 ? -19.528 -9.772 10.125 1.00 59.59 94 HIS A O 1
ATOM 759 N N . ILE A 1 95 ? -17.665 -8.971 9.181 1.00 55.91 95 ILE A N 1
ATOM 760 C CA . ILE A 1 95 ? -16.742 -9.697 10.075 1.00 55.91 95 ILE A CA 1
ATOM 761 C C . ILE A 1 95 ? -16.367 -8.859 11.305 1.00 55.91 95 ILE A C 1
ATOM 763 O O . ILE A 1 95 ? -16.249 -9.399 12.413 1.00 55.91 95 ILE A O 1
ATOM 767 N N . GLY A 1 96 ? -16.223 -7.547 11.122 1.00 52.69 96 GLY A N 1
ATOM 768 C CA . GLY A 1 96 ? -15.704 -6.597 12.098 1.00 52.69 96 GLY A CA 1
ATOM 769 C C . GLY A 1 96 ? -14.247 -6.185 11.831 1.00 52.69 96 GLY A C 1
ATOM 770 O O . GLY A 1 96 ? -13.358 -7.015 11.627 1.00 52.69 96 GLY A O 1
ATOM 771 N N . ARG A 1 97 ? -13.999 -4.870 11.884 1.00 60.00 97 ARG A N 1
ATOM 772 C CA . ARG A 1 97 ? -12.687 -4.210 11.918 1.00 60.00 97 ARG A CA 1
ATOM 773 C C . ARG A 1 97 ? -11.835 -4.641 13.133 1.00 60.00 97 ARG A C 1
ATOM 775 O O . ARG A 1 97 ? -11.847 -3.997 14.183 1.00 60.00 97 ARG A O 1
ATOM 782 N N . LYS A 1 98 ? -10.999 -5.672 12.957 1.00 54.53 98 LYS A N 1
ATOM 783 C CA . LYS A 1 98 ? -10.062 -6.163 13.993 1.00 54.53 98 LYS A CA 1
ATOM 784 C C . LYS A 1 98 ? -9.069 -5.115 14.543 1.00 54.53 98 LYS A C 1
ATOM 786 O O . LYS A 1 98 ? -8.549 -5.332 15.633 1.00 54.53 98 LYS A O 1
ATOM 791 N N . GLU A 1 99 ? -8.782 -4.020 13.833 1.00 55.81 99 GLU A N 1
ATOM 792 C CA . GLU A 1 99 ? -7.664 -3.115 14.160 1.00 55.81 99 GLU A CA 1
ATOM 793 C C . GLU A 1 99 ? -8.053 -1.751 14.756 1.00 55.81 99 GLU A C 1
ATOM 795 O O . GLU A 1 99 ? -8.938 -1.047 14.263 1.00 55.81 99 GLU A O 1
ATOM 800 N N . THR A 1 100 ? -7.307 -1.335 15.786 1.00 62.00 100 THR A N 1
ATOM 801 C CA . THR A 1 100 ? -7.373 0.016 16.375 1.00 62.00 100 THR A CA 1
ATOM 802 C C . THR A 1 100 ? -6.520 1.010 15.579 1.00 62.00 100 THR A C 1
ATOM 804 O O . THR A 1 100 ? -5.613 0.590 14.866 1.00 62.00 100 THR A O 1
ATOM 807 N N . GLY A 1 101 ? -6.749 2.323 15.727 1.00 61.81 101 GLY A N 1
ATOM 808 C CA . GLY A 1 101 ? -5.928 3.351 15.059 1.00 61.81 101 GLY A CA 1
ATOM 809 C C . GLY A 1 101 ? -4.424 3.180 15.317 1.00 61.81 101 GLY A C 1
ATOM 810 O O . GLY A 1 101 ? -3.639 3.165 14.374 1.00 61.81 101 GLY A O 1
ATOM 811 N N . LEU A 1 102 ? -4.034 2.907 16.569 1.00 63.38 102 LEU A N 1
ATOM 812 C CA . LEU A 1 102 ? -2.644 2.614 16.942 1.00 63.38 102 LEU A CA 1
ATOM 813 C C . LEU A 1 102 ? -2.095 1.354 16.249 1.00 63.38 102 LEU A C 1
ATOM 815 O O . LEU A 1 102 ? -0.945 1.355 15.817 1.00 63.38 102 LEU A O 1
ATOM 819 N N . THR A 1 103 ? -2.904 0.295 16.119 1.00 66.31 103 THR A N 1
ATOM 820 C CA . THR A 1 103 ? -2.522 -0.912 15.362 1.00 66.31 103 THR A CA 1
ATOM 821 C C . THR A 1 103 ? -2.203 -0.540 13.916 1.00 66.31 103 THR A C 1
ATOM 823 O O . THR A 1 103 ? -1.105 -0.821 13.446 1.00 66.31 103 THR A O 1
ATOM 826 N N . THR A 1 104 ? -3.111 0.180 13.253 1.00 69.31 104 THR A N 1
ATOM 827 C CA . THR A 1 104 ? -2.971 0.595 11.851 1.00 69.31 104 THR A CA 1
ATOM 828 C C . THR A 1 104 ? -1.788 1.550 11.632 1.00 69.31 104 THR A C 1
ATOM 830 O O . THR A 1 104 ? -1.093 1.434 10.627 1.00 69.31 104 THR A O 1
ATOM 833 N N . MET A 1 105 ? -1.485 2.448 12.578 1.00 69.50 105 MET A N 1
ATOM 834 C CA . MET A 1 105 ? -0.300 3.323 12.513 1.00 69.50 105 MET A CA 1
ATOM 835 C C . MET A 1 105 ? 1.017 2.533 12.612 1.00 69.50 105 MET A C 1
ATOM 837 O O . MET A 1 105 ? 1.962 2.810 11.867 1.00 69.50 105 MET A O 1
ATOM 841 N N . VAL A 1 106 ? 1.095 1.539 13.507 1.00 71.50 106 VAL A N 1
ATOM 842 C CA . VAL A 1 106 ? 2.287 0.676 13.641 1.00 71.50 106 VAL A CA 1
ATOM 843 C C . VAL A 1 106 ? 2.416 -0.287 12.455 1.00 71.50 106 VAL A C 1
ATOM 845 O O . VAL A 1 106 ? 3.529 -0.561 12.014 1.00 71.50 106 VAL A O 1
ATOM 848 N N . VAL A 1 107 ? 1.295 -0.732 11.880 1.00 73.94 107 VAL A N 1
ATOM 849 C CA . VAL A 1 107 ? 1.268 -1.463 10.605 1.00 73.94 107 VAL A CA 1
ATOM 850 C C . VAL A 1 107 ? 1.828 -0.593 9.474 1.00 73.94 107 VAL A C 1
ATOM 852 O O . VAL A 1 107 ? 2.859 -0.958 8.920 1.00 73.94 107 VAL A O 1
ATOM 855 N N . ASN A 1 108 ? 1.258 0.583 9.189 1.00 71.25 108 ASN A N 1
ATOM 856 C CA . ASN A 1 108 ? 1.738 1.466 8.111 1.00 71.25 108 ASN A CA 1
ATOM 857 C C . ASN A 1 108 ? 3.236 1.796 8.235 1.00 71.25 108 ASN A C 1
ATOM 859 O O . ASN A 1 108 ? 3.998 1.678 7.275 1.00 71.25 108 ASN A O 1
ATOM 863 N N . SER A 1 109 ? 3.681 2.189 9.432 1.00 72.44 109 SER A N 1
ATOM 864 C CA . SER A 1 109 ? 5.090 2.535 9.659 1.00 72.44 109 SER A CA 1
ATOM 865 C C . SER A 1 109 ? 6.028 1.324 9.566 1.00 72.44 109 SER A C 1
ATOM 867 O O . SER A 1 109 ? 7.148 1.464 9.072 1.00 72.44 109 SER A O 1
ATOM 869 N N . GLY A 1 110 ? 5.568 0.130 9.953 1.00 75.25 110 GLY A N 1
ATOM 870 C CA . GLY A 1 110 ? 6.284 -1.128 9.736 1.00 75.25 110 GLY A CA 1
ATOM 871 C C . GLY A 1 110 ? 6.458 -1.466 8.252 1.00 75.25 110 GLY A C 1
ATOM 872 O O . GLY A 1 110 ? 7.569 -1.793 7.837 1.00 75.25 110 GLY A O 1
ATOM 873 N N . GLY A 1 111 ? 5.402 -1.320 7.442 1.00 75.19 111 GLY A N 1
ATOM 874 C CA . GLY A 1 111 ? 5.427 -1.588 5.997 1.00 75.19 111 GLY A CA 1
ATOM 875 C C . GLY A 1 111 ? 6.417 -0.705 5.256 1.00 75.19 111 GLY A C 1
ATOM 876 O O . GLY A 1 111 ? 7.279 -1.199 4.530 1.00 75.19 111 GLY A O 1
ATOM 877 N N . VAL A 1 112 ? 6.387 0.594 5.552 1.00 74.94 112 VAL A N 1
ATOM 878 C CA . VAL A 1 112 ? 7.347 1.576 5.037 1.00 74.94 112 VAL A CA 1
ATOM 879 C C . VAL A 1 112 ? 8.803 1.203 5.357 1.00 74.94 112 VAL A C 1
ATOM 881 O O . VAL A 1 112 ? 9.664 1.267 4.476 1.00 74.94 112 VAL A O 1
ATOM 884 N N . ILE A 1 113 ? 9.098 0.789 6.595 1.00 77.62 113 ILE A N 1
ATOM 885 C CA . ILE A 1 113 ? 10.450 0.353 6.988 1.00 77.62 113 ILE A CA 1
ATOM 886 C C . ILE A 1 113 ? 10.836 -0.944 6.259 1.00 77.62 113 ILE A C 1
ATOM 888 O O . ILE A 1 113 ? 11.982 -1.094 5.834 1.00 77.62 113 ILE A O 1
ATOM 892 N N . PHE A 1 114 ? 9.893 -1.869 6.068 1.00 79.75 114 PHE A N 1
ATOM 893 C CA . PHE A 1 114 ? 10.150 -3.118 5.352 1.00 79.75 114 PHE A CA 1
ATOM 894 C C . PHE A 1 114 ? 10.451 -2.879 3.866 1.00 79.75 114 PHE A C 1
ATOM 896 O O . PHE A 1 114 ? 11.403 -3.457 3.343 1.00 79.75 114 PHE A O 1
ATOM 903 N N . VAL A 1 115 ? 9.707 -1.975 3.216 1.00 79.69 115 VAL A N 1
ATOM 904 C CA . VAL A 1 115 ? 9.968 -1.492 1.847 1.00 79.69 115 VAL A CA 1
ATOM 905 C C . VAL A 1 115 ? 11.381 -0.912 1.737 1.00 79.69 115 VAL A C 1
ATOM 907 O O . VAL A 1 115 ? 12.155 -1.348 0.888 1.00 79.69 115 VAL A O 1
ATOM 910 N N . LEU A 1 116 ? 11.760 -0.007 2.645 1.00 79.19 116 LEU A N 1
ATOM 911 C CA . LEU A 1 116 ? 13.096 0.605 2.691 1.00 79.19 116 LEU A CA 1
ATOM 912 C C . LEU A 1 116 ? 14.220 -0.445 2.718 1.00 79.19 116 LEU A C 1
ATOM 914 O O . LEU A 1 116 ? 15.219 -0.305 2.010 1.00 79.19 116 LEU A O 1
ATOM 918 N N . LEU A 1 117 ? 14.043 -1.501 3.516 1.00 81.56 117 LEU A N 1
ATOM 919 C CA . LEU A 1 117 ? 15.021 -2.579 3.667 1.00 81.56 117 LEU A CA 1
ATOM 920 C C . LEU A 1 117 ? 15.057 -3.538 2.468 1.00 81.56 117 LEU A C 1
ATOM 922 O O . LEU A 1 117 ? 16.142 -3.993 2.112 1.00 81.56 117 LEU A O 1
ATOM 926 N N . ILE A 1 118 ? 13.914 -3.860 1.851 1.00 81.88 118 ILE A N 1
ATOM 927 C CA . ILE A 1 118 ? 13.832 -4.889 0.799 1.00 81.88 118 ILE A CA 1
ATOM 928 C C . ILE A 1 118 ? 14.087 -4.346 -0.615 1.00 81.88 118 ILE A C 1
ATOM 930 O O . ILE A 1 118 ? 14.669 -5.058 -1.434 1.00 81.88 118 ILE A O 1
ATOM 934 N N . THR A 1 119 ? 13.727 -3.092 -0.920 1.00 80.19 119 THR A N 1
ATOM 935 C CA . THR A 1 119 ? 13.857 -2.538 -2.282 1.00 80.19 119 THR A CA 1
ATOM 936 C C . THR A 1 119 ? 15.288 -2.609 -2.854 1.00 80.19 119 THR A C 1
ATOM 938 O O . THR A 1 119 ? 15.415 -2.983 -4.022 1.00 80.19 119 THR A O 1
ATOM 941 N N . PRO A 1 120 ? 16.381 -2.378 -2.090 1.00 78.12 120 PRO A N 1
ATOM 942 C CA . PRO A 1 120 ? 17.749 -2.582 -2.587 1.00 78.12 120 PRO A CA 1
ATOM 943 C C . PRO A 1 120 ? 18.059 -4.022 -3.040 1.00 78.12 120 PRO A C 1
ATOM 945 O O . PRO A 1 120 ? 18.849 -4.213 -3.966 1.00 78.12 120 PRO A O 1
ATOM 948 N N . PHE A 1 121 ? 17.419 -5.036 -2.444 1.00 79.75 121 PHE A N 1
ATOM 949 C CA . PHE A 1 121 ? 17.569 -6.445 -2.840 1.00 79.75 121 PHE A CA 1
ATOM 950 C C . PHE A 1 121 ? 16.741 -6.811 -4.079 1.00 79.75 121 PHE A C 1
ATOM 952 O O . PHE A 1 121 ? 17.047 -7.796 -4.748 1.00 79.75 121 PHE A O 1
ATOM 959 N N . CYS A 1 122 ? 15.730 -6.012 -4.422 1.00 78.75 122 CYS A N 1
ATOM 960 C CA . CYS A 1 122 ? 14.891 -6.189 -5.611 1.00 78.75 122 CYS A CA 1
ATOM 961 C C . CYS A 1 122 ? 15.491 -5.559 -6.882 1.00 78.75 122 CYS A C 1
ATOM 963 O O . CYS A 1 122 ? 14.848 -5.540 -7.928 1.00 78.75 122 CYS A O 1
ATOM 965 N N . THR A 1 123 ? 16.724 -5.054 -6.808 1.00 75.94 123 THR A N 1
ATOM 966 C CA . THR A 1 123 ? 17.465 -4.484 -7.942 1.00 75.94 123 THR A CA 1
ATOM 967 C C . THR A 1 123 ? 17.925 -5.561 -8.943 1.00 75.94 123 THR A C 1
ATOM 969 O O . THR A 1 123 ? 18.053 -6.730 -8.560 1.00 75.94 123 THR A O 1
ATOM 972 N N . PRO A 1 124 ? 18.221 -5.208 -10.216 1.00 69.88 124 PRO A N 1
ATOM 973 C CA . PRO A 1 124 ? 18.602 -6.179 -11.254 1.00 69.88 124 PRO A CA 1
ATOM 974 C C . PRO A 1 124 ? 19.862 -7.011 -10.984 1.00 69.88 124 PRO A C 1
ATOM 976 O O . PRO A 1 124 ? 20.070 -8.037 -11.623 1.00 69.88 124 PRO A O 1
ATOM 979 N N . ILE A 1 125 ? 20.687 -6.583 -10.025 1.00 71.06 125 ILE A N 1
ATOM 980 C CA . ILE A 1 125 ? 21.904 -7.275 -9.574 1.00 71.06 125 ILE A CA 1
ATOM 981 C C . ILE A 1 125 ? 21.565 -8.502 -8.700 1.00 71.06 125 ILE A C 1
ATOM 983 O O . ILE A 1 125 ? 22.374 -9.416 -8.560 1.00 71.06 125 ILE A O 1
ATOM 987 N N . LEU A 1 126 ? 20.380 -8.507 -8.082 1.00 79.06 126 LEU A N 1
ATOM 988 C CA . LEU A 1 126 ? 19.953 -9.470 -7.068 1.00 79.06 126 LEU A CA 1
ATOM 989 C C . LEU A 1 126 ? 18.617 -10.115 -7.485 1.00 79.06 126 LEU A C 1
ATOM 991 O O . LEU A 1 126 ? 18.559 -10.817 -8.497 1.00 79.06 126 LEU A O 1
ATOM 995 N N . LEU A 1 127 ? 17.534 -9.894 -6.731 1.00 79.38 127 LEU A N 1
ATOM 996 C CA . LEU A 1 127 ? 16.236 -10.529 -6.991 1.00 79.38 127 LEU A CA 1
ATOM 997 C C . LEU A 1 127 ? 15.539 -9.972 -8.244 1.00 79.38 127 LEU A C 1
ATOM 999 O O . LEU A 1 127 ? 14.648 -10.625 -8.767 1.00 79.38 127 LEU A O 1
ATOM 1003 N N . GLY A 1 128 ? 15.942 -8.805 -8.759 1.00 75.12 128 GLY A N 1
ATOM 1004 C CA . GLY A 1 128 ? 15.394 -8.199 -9.981 1.00 75.12 128 GLY A CA 1
ATOM 1005 C C . GLY A 1 128 ? 15.999 -8.715 -11.295 1.00 75.12 128 GLY A C 1
ATOM 1006 O O . GLY A 1 128 ? 15.959 -8.002 -12.295 1.00 75.12 128 GLY A O 1
ATOM 1007 N N . SER A 1 129 ? 16.607 -9.900 -11.306 1.00 77.38 129 SER A N 1
ATOM 1008 C CA . SER A 1 129 ? 17.222 -10.513 -12.496 1.00 77.38 129 SER A CA 1
ATOM 1009 C C . SER A 1 129 ? 16.227 -11.376 -13.298 1.00 77.38 129 SER A C 1
ATOM 1011 O O . SER A 1 129 ? 15.195 -11.794 -12.766 1.00 77.38 129 SER A O 1
ATOM 1013 N N . GLU A 1 130 ? 16.524 -11.664 -14.580 1.00 76.12 130 GLU A N 1
ATOM 1014 C CA . GLU A 1 130 ? 15.660 -12.489 -15.463 1.00 76.12 130 GLU A CA 1
ATOM 1015 C C . GLU A 1 130 ? 15.316 -13.865 -14.860 1.00 76.12 130 GLU A C 1
ATOM 1017 O O . GLU A 1 130 ? 1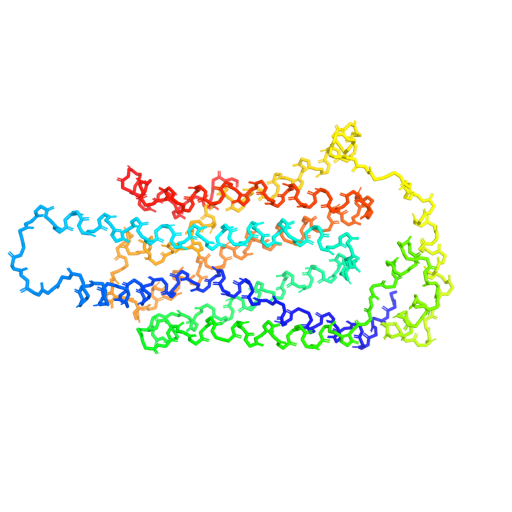4.222 -14.375 -15.105 1.00 76.12 130 GLU A O 1
ATOM 1022 N N . ASP A 1 131 ? 16.208 -14.426 -14.037 1.00 79.94 131 ASP A N 1
ATOM 1023 C CA . ASP A 1 131 ? 16.063 -15.759 -13.443 1.00 79.94 131 ASP A CA 1
ATOM 1024 C C . ASP A 1 131 ? 15.495 -15.760 -12.009 1.00 79.94 131 ASP A C 1
ATOM 1026 O O . ASP A 1 131 ? 15.080 -16.816 -11.539 1.00 79.94 131 ASP A O 1
ATOM 1030 N N . LEU A 1 132 ? 15.462 -14.622 -11.294 1.00 84.94 132 LEU A N 1
ATOM 1031 C CA . LEU A 1 132 ? 15.089 -14.571 -9.862 1.00 84.94 132 LEU A CA 1
ATOM 1032 C C . LEU A 1 132 ? 13.860 -13.704 -9.536 1.00 84.94 132 LEU A C 1
ATOM 1034 O O . LEU A 1 132 ? 13.359 -13.778 -8.411 1.00 84.94 132 LEU A O 1
ATOM 1038 N N . TRP A 1 133 ? 13.324 -12.937 -10.494 1.00 83.06 133 TRP A N 1
ATOM 1039 C CA . TRP A 1 133 ? 12.211 -11.995 -10.262 1.00 83.06 133 TRP A CA 1
ATOM 1040 C C . TRP A 1 133 ? 10.960 -12.621 -9.627 1.00 83.06 133 TRP A C 1
ATOM 1042 O O . TRP A 1 133 ? 10.218 -11.929 -8.931 1.00 83.06 133 TRP A O 1
ATOM 1052 N N . PHE A 1 134 ? 10.728 -13.924 -9.820 1.00 84.06 134 PHE A N 1
ATOM 1053 C CA . PHE A 1 134 ? 9.586 -14.640 -9.244 1.00 84.06 134 PHE A CA 1
ATOM 1054 C C . PHE A 1 134 ? 9.692 -14.855 -7.722 1.00 84.06 134 PHE A C 1
ATOM 1056 O O . PHE A 1 134 ? 8.680 -15.114 -7.070 1.00 84.06 134 PHE A O 1
ATOM 1063 N N . ILE A 1 135 ? 10.884 -14.729 -7.126 1.00 87.62 135 ILE A N 1
ATOM 1064 C CA . ILE A 1 135 ? 11.093 -14.968 -5.689 1.00 87.62 135 ILE A CA 1
ATOM 1065 C C . ILE A 1 135 ? 10.333 -13.940 -4.839 1.00 87.62 135 ILE A C 1
ATOM 1067 O O . ILE A 1 135 ? 9.769 -14.301 -3.807 1.00 87.62 135 ILE A O 1
ATOM 1071 N N . VAL A 1 136 ? 10.261 -12.682 -5.284 1.00 85.44 136 VAL A N 1
ATOM 1072 C CA . VAL A 1 136 ? 9.567 -11.593 -4.574 1.00 85.44 136 VAL A CA 1
ATOM 1073 C C . VAL A 1 136 ? 8.043 -11.811 -4.495 1.00 85.44 136 VAL A C 1
ATOM 1075 O O . VAL A 1 136 ? 7.510 -11.793 -3.385 1.00 85.44 136 VAL A O 1
ATOM 1078 N N . PRO A 1 137 ? 7.300 -12.075 -5.592 1.00 84.00 137 PRO A N 1
ATOM 1079 C CA . PRO A 1 137 ? 5.876 -12.382 -5.479 1.00 84.00 137 PRO A CA 1
ATOM 1080 C C . PRO A 1 137 ? 5.612 -13.700 -4.732 1.00 84.00 137 PRO A C 1
ATOM 1082 O O . PRO A 1 137 ? 4.658 -13.770 -3.955 1.00 84.00 137 PRO A O 1
ATOM 1085 N N . CYS A 1 138 ? 6.469 -14.720 -4.874 1.00 88.62 138 CYS A N 1
ATOM 1086 C CA . CYS A 1 138 ? 6.353 -15.950 -4.085 1.00 88.62 138 CYS A CA 1
ATOM 1087 C C . CYS A 1 138 ? 6.543 -15.708 -2.577 1.00 88.62 138 CYS A C 1
ATOM 1089 O O . CYS A 1 138 ? 5.772 -16.245 -1.780 1.00 88.62 138 CYS A O 1
ATOM 1091 N N . SER A 1 139 ? 7.506 -14.876 -2.163 1.00 88.62 139 SER A N 1
ATOM 1092 C CA . SER A 1 139 ? 7.701 -14.544 -0.745 1.00 88.62 139 SER A CA 1
ATOM 1093 C C . SER A 1 139 ? 6.533 -13.729 -0.183 1.00 88.62 139 SER A C 1
ATOM 1095 O O . SER A 1 139 ? 6.112 -13.980 0.944 1.00 88.62 139 SER A O 1
ATOM 1097 N N . CYS A 1 140 ? 5.923 -12.848 -0.982 1.00 87.88 140 CYS A N 1
ATOM 1098 C CA . CYS A 1 140 ? 4.707 -12.123 -0.603 1.00 87.88 140 CYS A CA 1
ATOM 1099 C C . CYS A 1 140 ? 3.507 -13.061 -0.370 1.00 87.88 140 CYS A C 1
ATOM 1101 O O . CYS A 1 140 ? 2.770 -12.876 0.596 1.00 87.88 140 CYS A O 1
ATOM 1103 N N . ILE A 1 141 ? 3.336 -14.108 -1.190 1.00 89.25 141 ILE A N 1
ATOM 1104 C CA . ILE A 1 141 ? 2.297 -15.139 -0.980 1.00 89.25 141 ILE A CA 1
ATOM 1105 C C . ILE A 1 141 ? 2.563 -15.933 0.312 1.00 89.25 141 ILE A C 1
ATOM 1107 O O . ILE A 1 141 ? 1.634 -16.211 1.076 1.00 89.25 141 ILE A O 1
ATOM 1111 N N . ILE A 1 142 ? 3.827 -16.261 0.598 1.00 90.81 142 ILE A N 1
ATOM 1112 C CA . ILE A 1 142 ? 4.224 -16.937 1.844 1.00 90.81 142 ILE A CA 1
ATOM 1113 C C . ILE A 1 142 ? 3.951 -16.033 3.059 1.00 90.81 142 ILE A C 1
ATOM 1115 O O . ILE A 1 142 ? 3.351 -16.486 4.030 1.00 90.81 142 ILE A O 1
ATOM 1119 N N . LEU A 1 143 ? 4.300 -14.744 2.997 1.00 89.19 143 LEU A N 1
ATOM 1120 C CA . LEU A 1 143 ? 4.002 -13.779 4.061 1.00 89.19 143 LEU A CA 1
ATOM 1121 C C . LEU A 1 143 ? 2.492 -13.623 4.288 1.00 89.19 143 LEU A C 1
ATOM 1123 O O . LEU A 1 143 ? 2.051 -13.691 5.432 1.00 89.19 143 LEU A O 1
ATOM 1127 N N . ALA A 1 144 ? 1.690 -13.503 3.226 1.00 88.25 144 ALA A N 1
ATOM 1128 C CA . ALA A 1 144 ? 0.233 -13.384 3.323 1.00 88.25 144 ALA A CA 1
ATOM 1129 C C . ALA A 1 144 ? -0.434 -14.635 3.925 1.00 88.25 144 ALA A C 1
ATOM 1131 O O . ALA A 1 144 ? -1.324 -14.524 4.771 1.00 88.25 144 ALA A O 1
ATOM 1132 N N . THR A 1 145 ? 0.009 -15.832 3.527 1.00 89.62 145 THR A N 1
ATOM 1133 C CA . THR A 1 145 ? -0.522 -17.099 4.064 1.00 89.62 145 THR A CA 1
ATOM 1134 C C . THR A 1 145 ? -0.091 -17.341 5.512 1.00 89.62 145 THR A C 1
ATOM 1136 O O . THR A 1 145 ? -0.913 -17.785 6.318 1.00 89.62 145 THR A O 1
ATOM 1139 N N . LEU A 1 146 ? 1.141 -16.973 5.888 1.00 90.31 146 LEU A N 1
ATOM 1140 C CA . LEU A 1 146 ? 1.588 -16.952 7.287 1.00 90.31 146 LEU A CA 1
ATOM 1141 C C . LEU A 1 146 ? 0.802 -15.929 8.120 1.00 90.31 146 LEU A C 1
ATOM 1143 O O . LEU A 1 146 ? 0.327 -16.276 9.200 1.00 90.31 146 LEU A O 1
ATOM 1147 N N . HIS A 1 147 ? 0.598 -14.708 7.611 1.00 89.50 147 HIS A N 1
ATOM 1148 C CA . HIS A 1 147 ? -0.183 -13.675 8.293 1.00 89.50 147 HIS A CA 1
ATOM 1149 C C . HIS A 1 147 ? -1.601 -14.157 8.586 1.00 89.50 147 HIS A C 1
ATOM 1151 O O . HIS A 1 147 ? -2.028 -14.126 9.737 1.00 89.50 147 HIS A O 1
ATOM 1157 N N . LEU A 1 148 ? -2.303 -14.666 7.568 1.00 86.31 148 LEU A N 1
ATOM 1158 C CA . LEU A 1 148 ? -3.659 -15.193 7.713 1.00 86.31 148 LEU A CA 1
ATOM 1159 C C . LEU A 1 148 ? -3.708 -16.353 8.718 1.00 86.31 148 LEU A C 1
ATOM 1161 O O . LEU A 1 148 ? -4.583 -16.373 9.581 1.00 86.31 148 LEU A O 1
ATOM 1165 N N . SER A 1 149 ? -2.742 -17.276 8.650 1.00 89.25 149 SER A N 1
ATOM 1166 C CA . SER A 1 149 ? -2.654 -18.416 9.572 1.00 89.25 149 SER A CA 1
ATOM 1167 C C . SER A 1 149 ? -2.486 -17.973 11.027 1.00 89.25 149 SER A C 1
ATOM 1169 O O . SER A 1 149 ? -3.144 -18.519 11.908 1.00 89.25 149 SER A O 1
ATOM 1171 N N . ILE A 1 150 ? -1.652 -16.962 11.297 1.00 87.31 150 ILE A N 1
ATOM 1172 C CA . ILE A 1 150 ? -1.446 -16.451 12.662 1.00 87.31 150 ILE A CA 1
ATOM 1173 C C . ILE A 1 150 ? -2.645 -15.592 13.112 1.00 87.31 150 ILE A C 1
ATOM 1175 O O . ILE A 1 150 ? -3.113 -15.725 14.243 1.00 87.31 150 ILE A O 1
ATOM 1179 N N . ALA A 1 151 ? -3.208 -14.772 12.220 1.00 84.38 151 ALA A N 1
ATOM 1180 C CA . ALA A 1 151 ? -4.324 -13.865 12.503 1.00 84.38 151 ALA A CA 1
ATOM 1181 C C . ALA A 1 151 ? -5.670 -14.566 12.786 1.00 84.38 151 ALA A C 1
ATOM 1183 O O . ALA A 1 151 ? -6.611 -13.915 13.256 1.00 84.38 151 ALA A O 1
ATOM 1184 N N . VAL A 1 152 ? -5.775 -15.878 12.542 1.00 85.88 152 VAL A N 1
ATOM 1185 C CA . VAL A 1 152 ? -6.891 -16.725 13.004 1.00 85.88 152 VAL A CA 1
ATOM 1186 C C . VAL A 1 152 ? -6.832 -16.975 14.518 1.00 85.88 152 VAL A C 1
ATOM 1188 O O . VAL A 1 152 ? -7.883 -17.053 15.150 1.00 85.88 152 VAL A O 1
ATOM 1191 N N . PHE A 1 153 ? -5.640 -17.031 15.125 1.00 86.75 153 PHE A N 1
ATOM 1192 C CA . PHE A 1 153 ? -5.481 -17.281 16.566 1.00 86.75 153 PHE A CA 1
ATOM 1193 C C . PHE A 1 153 ? -5.688 -16.035 17.444 1.00 86.75 153 PHE A C 1
ATOM 1195 O O . PHE A 1 153 ? -5.879 -16.169 18.652 1.00 86.75 153 PHE A O 1
ATOM 1202 N N . PHE A 1 154 ? -5.663 -14.828 16.869 1.00 85.62 154 PHE A N 1
ATOM 1203 C CA . PHE A 1 154 ? -5.915 -13.595 17.620 1.00 85.62 154 PHE A CA 1
ATOM 1204 C C . PHE A 1 154 ? -7.424 -13.328 17.794 1.00 85.62 154 PHE A C 1
ATOM 1206 O O . PHE A 1 154 ? -8.159 -13.304 16.792 1.00 85.62 154 PHE A O 1
ATOM 1213 N N . PRO A 1 155 ? -7.901 -13.072 19.033 1.00 83.44 155 PRO A N 1
ATOM 1214 C CA . PRO A 1 155 ? -9.300 -12.743 19.287 1.00 83.44 155 PRO A CA 1
ATOM 1215 C C . PRO A 1 155 ? -9.688 -11.410 18.634 1.00 83.44 155 PRO A C 1
ATOM 1217 O O . PRO A 1 155 ? -8.843 -10.565 18.333 1.00 83.44 155 PRO A O 1
ATOM 1220 N N . GLN A 1 156 ? -10.987 -11.211 18.407 1.00 81.75 156 GLN A N 1
ATOM 1221 C CA . GLN A 1 156 ? -11.500 -9.967 17.825 1.00 81.75 156 GLN A CA 1
ATOM 1222 C C . GLN A 1 156 ? -11.266 -8.772 18.767 1.00 81.75 156 GLN A C 1
ATOM 1224 O O . GLN A 1 156 ? -11.044 -8.940 19.967 1.00 81.75 156 GLN A O 1
ATOM 1229 N N . SER A 1 157 ? -11.293 -7.558 18.209 1.00 81.69 157 SER A N 1
ATOM 1230 C CA . SER A 1 157 ? -11.117 -6.319 18.974 1.00 81.69 157 SER A CA 1
ATOM 1231 C C . SER A 1 157 ? -12.151 -6.243 20.112 1.00 81.69 157 SER A C 1
ATOM 1233 O O . SER A 1 157 ? -13.349 -6.316 19.822 1.00 81.69 157 SER A O 1
ATOM 1235 N N . PRO A 1 158 ? -11.746 -6.077 21.391 1.00 82.88 158 PRO A N 1
ATOM 1236 C CA . PRO A 1 158 ? -12.692 -6.088 22.509 1.00 82.88 158 PRO A CA 1
ATOM 1237 C C . PRO A 1 158 ? -13.763 -5.001 22.389 1.00 82.88 158 PRO A C 1
ATOM 1239 O O . PRO A 1 158 ? -14.937 -5.250 22.643 1.00 82.88 158 PRO A O 1
ATOM 1242 N N . LYS A 1 159 ? -13.371 -3.815 21.908 1.00 80.56 159 LYS A N 1
ATOM 1243 C CA . LYS A 1 159 ? -14.278 -2.695 21.638 1.00 80.56 159 LYS A CA 1
ATOM 1244 C C . LYS A 1 159 ? -15.389 -3.067 20.650 1.00 80.56 159 LYS A C 1
ATOM 1246 O O . LYS A 1 159 ? -16.532 -2.673 20.844 1.00 80.56 159 LYS A O 1
ATOM 1251 N N . GLN A 1 160 ? -15.084 -3.861 19.620 1.00 77.06 160 GLN A N 1
ATOM 1252 C CA . GLN A 1 160 ? -16.100 -4.322 18.670 1.00 77.06 160 GLN A CA 1
ATOM 1253 C C . GLN A 1 160 ? -17.030 -5.383 19.257 1.00 77.06 160 GLN A C 1
ATOM 1255 O O . GLN A 1 160 ? -18.233 -5.336 19.006 1.00 77.06 160 GLN A O 1
ATOM 1260 N N . LEU A 1 161 ? -16.481 -6.334 20.021 1.00 83.25 161 LEU A N 1
ATOM 1261 C CA . LEU A 1 161 ? -17.280 -7.358 20.697 1.00 83.25 161 LEU A CA 1
ATOM 1262 C C . LEU A 1 161 ? -18.326 -6.697 21.607 1.00 83.25 161 LEU A C 1
ATOM 1264 O O . LEU A 1 161 ? -19.492 -7.076 21.560 1.00 83.25 161 LEU A O 1
ATOM 1268 N N . TYR A 1 162 ? -17.939 -5.635 22.317 1.00 84.50 162 TYR A N 1
ATOM 1269 C CA . TYR A 1 162 ? -18.827 -4.867 23.185 1.00 84.50 162 TYR A CA 1
ATOM 1270 C C . TYR A 1 162 ? -19.833 -3.998 22.412 1.00 84.50 162 TYR A C 1
ATOM 1272 O O . TYR A 1 162 ? -21.047 -4.173 22.537 1.00 84.50 162 TYR A O 1
ATOM 1280 N N . ILE A 1 163 ? -19.339 -3.069 21.585 1.00 79.00 163 ILE A N 1
ATOM 1281 C CA . ILE A 1 163 ? -20.178 -2.025 20.978 1.00 79.00 163 ILE A CA 1
ATOM 1282 C C . ILE A 1 163 ? -21.048 -2.586 19.847 1.00 79.00 163 ILE A C 1
ATOM 1284 O O . ILE A 1 163 ? -22.222 -2.247 19.771 1.00 79.00 163 ILE A O 1
ATOM 1288 N N . GLN A 1 164 ? -20.505 -3.459 18.990 1.00 75.94 164 GLN A N 1
ATOM 1289 C CA . GLN A 1 164 ? -21.183 -3.901 17.761 1.00 75.94 164 GLN A CA 1
ATOM 1290 C C . GLN A 1 164 ? -21.811 -5.296 17.852 1.00 75.94 164 GLN A C 1
ATOM 1292 O O . GLN A 1 164 ? -22.744 -5.584 17.108 1.00 75.94 164 GLN A O 1
ATOM 1297 N N . LYS A 1 165 ? -21.294 -6.180 18.717 1.00 80.12 165 LYS A N 1
ATOM 1298 C CA . LYS A 1 165 ? -21.808 -7.558 18.873 1.00 80.12 165 LYS A CA 1
ATOM 1299 C C . LYS A 1 165 ? -22.497 -7.809 20.217 1.00 80.12 165 LYS A C 1
ATOM 1301 O O . LYS A 1 165 ? -23.083 -8.872 20.391 1.00 80.12 165 LYS A O 1
ATOM 1306 N N . HIS A 1 166 ? -22.437 -6.840 21.134 1.00 84.69 166 HIS A N 1
ATOM 1307 C CA . HIS A 1 166 ? -23.004 -6.893 22.488 1.00 84.69 166 HIS A CA 1
ATOM 1308 C C . HIS A 1 166 ? -22.575 -8.132 23.303 1.00 84.69 166 HIS A C 1
ATOM 1310 O O . HIS A 1 166 ? -23.278 -8.585 24.205 1.00 84.69 166 HIS A O 1
ATOM 1316 N N . ASP A 1 167 ? -21.391 -8.669 22.998 1.00 87.44 167 ASP A N 1
ATOM 1317 C CA . ASP A 1 167 ? -20.798 -9.848 23.624 1.00 87.44 167 ASP A CA 1
ATOM 1318 C C . ASP A 1 167 ? -19.856 -9.425 24.761 1.00 87.44 167 ASP A C 1
ATOM 1320 O O . ASP A 1 167 ? -18.645 -9.247 24.579 1.00 87.44 167 ASP A O 1
ATOM 1324 N N . GLU A 1 168 ? -20.417 -9.237 25.958 1.00 88.06 168 GLU A N 1
ATOM 1325 C CA . GLU A 1 168 ? -19.636 -8.922 27.160 1.00 88.06 168 GLU A CA 1
ATOM 1326 C C . GLU A 1 168 ? -18.608 -10.008 27.510 1.00 88.06 168 GLU A C 1
ATOM 1328 O O . GLU A 1 168 ? -17.491 -9.687 27.920 1.00 88.06 168 GLU A O 1
ATOM 1333 N N . ASP A 1 169 ? -18.954 -11.285 27.348 1.00 88.94 169 ASP A N 1
ATOM 1334 C CA . ASP A 1 169 ? -18.097 -12.398 27.760 1.00 88.94 169 ASP A CA 1
ATOM 1335 C C . ASP A 1 169 ? -16.911 -12.584 26.810 1.00 88.94 169 ASP A C 1
ATOM 1337 O O . ASP A 1 169 ? -15.784 -12.814 27.258 1.00 88.94 169 ASP A O 1
ATOM 1341 N N . GLY A 1 170 ? -17.133 -12.451 25.501 1.00 87.31 170 GLY A N 1
ATOM 1342 C CA . GLY A 1 170 ? -16.068 -12.355 24.507 1.00 87.31 170 GLY A CA 1
ATOM 1343 C C . GLY A 1 170 ? -15.210 -11.110 24.716 1.00 87.31 170 GLY A C 1
ATOM 1344 O O . GLY A 1 170 ? -13.983 -11.206 24.656 1.00 87.31 170 GLY A O 1
ATOM 1345 N N . THR A 1 171 ? -15.819 -9.965 25.050 1.00 88.19 171 THR A N 1
ATOM 1346 C CA . THR A 1 171 ? -15.085 -8.731 25.388 1.00 88.19 171 THR A CA 1
ATOM 1347 C C . THR A 1 171 ? -14.145 -8.946 26.572 1.00 88.19 171 THR A C 1
ATOM 1349 O O . THR A 1 171 ? -12.968 -8.595 26.485 1.00 88.19 171 THR A O 1
ATOM 1352 N N . ARG A 1 172 ? -14.625 -9.558 27.664 1.00 87.69 172 ARG A N 1
ATOM 1353 C CA . ARG A 1 172 ? -13.824 -9.856 28.867 1.00 87.69 172 ARG A CA 1
ATOM 1354 C C . ARG A 1 172 ? -12.636 -10.760 28.531 1.00 87.69 172 ARG A C 1
ATOM 1356 O O . ARG A 1 172 ? -11.498 -10.369 28.782 1.00 87.69 172 ARG A O 1
ATOM 1363 N N . LYS A 1 173 ? -12.879 -11.876 27.832 1.00 88.50 173 LYS A N 1
ATOM 1364 C CA . LYS A 1 173 ? -11.832 -12.813 27.371 1.00 88.50 173 LYS A CA 1
ATOM 1365 C C . LYS A 1 173 ? -10.807 -12.141 26.447 1.00 88.50 173 LYS A C 1
ATOM 1367 O O . LYS A 1 173 ? -9.611 -12.412 26.541 1.00 88.50 173 LYS A O 1
ATOM 1372 N N . ALA A 1 174 ? -11.248 -11.240 25.568 1.00 86.81 174 ALA A N 1
ATOM 1373 C CA . ALA A 1 174 ? -10.358 -10.494 24.682 1.00 86.81 174 ALA A CA 1
ATOM 1374 C C . ALA A 1 174 ? -9.529 -9.437 25.445 1.00 86.81 174 ALA A C 1
ATOM 1376 O O . ALA A 1 174 ? -8.339 -9.285 25.167 1.00 86.81 174 ALA A O 1
ATOM 1377 N N . LEU A 1 175 ? -10.101 -8.752 26.445 1.00 87.06 175 LEU A N 1
ATOM 1378 C CA . LEU A 1 175 ? -9.359 -7.848 27.337 1.00 87.06 175 LEU A CA 1
ATOM 1379 C C . LEU A 1 175 ? -8.336 -8.609 28.196 1.00 87.06 175 LEU A C 1
ATOM 1381 O O . LEU A 1 175 ? -7.195 -8.165 28.310 1.00 87.06 175 LEU A O 1
ATOM 1385 N N . GLU A 1 176 ? -8.688 -9.778 28.728 1.00 86.19 176 GLU A N 1
ATOM 1386 C CA . GLU A 1 176 ? -7.771 -10.668 29.459 1.00 86.19 176 GLU A CA 1
ATOM 1387 C C . GLU A 1 176 ? -6.627 -11.175 28.563 1.00 86.19 176 GLU A C 1
ATOM 1389 O O . GLU A 1 176 ? -5.468 -11.212 28.987 1.00 86.19 176 GLU A O 1
ATOM 1394 N N . PHE A 1 177 ? -6.906 -11.492 27.293 1.00 86.81 177 PHE A N 1
ATOM 1395 C CA . PHE A 1 177 ? -5.869 -11.837 26.319 1.00 86.81 177 PHE A CA 1
ATOM 1396 C C . PHE A 1 177 ? -4.930 -10.656 26.028 1.00 86.81 177 PHE A C 1
ATOM 1398 O O . PHE A 1 177 ? -3.711 -10.812 26.122 1.00 86.81 177 PHE A O 1
ATOM 1405 N N . TYR A 1 178 ? -5.471 -9.479 25.694 1.00 82.69 178 TYR A N 1
ATOM 1406 C CA . TYR A 1 178 ? -4.670 -8.335 25.243 1.00 82.69 178 TYR A CA 1
ATOM 1407 C C . TYR A 1 178 ? -4.004 -7.545 26.372 1.00 82.69 178 TYR A C 1
ATOM 1409 O O . TYR A 1 178 ? -2.903 -7.032 26.178 1.00 82.69 178 TYR A O 1
ATOM 1417 N N . LEU A 1 179 ? -4.616 -7.435 27.548 1.00 82.06 179 LEU A N 1
ATOM 1418 C CA . LEU A 1 179 ? -4.140 -6.577 28.644 1.00 82.06 179 LEU A CA 1
ATOM 1419 C C . LEU A 1 179 ? -3.714 -7.367 29.891 1.00 82.06 179 LEU A C 1
ATOM 1421 O O . LEU A 1 179 ? -2.971 -6.832 30.714 1.00 82.06 179 LEU A O 1
ATOM 1425 N N . GLY A 1 180 ? -4.098 -8.644 29.989 1.00 80.19 180 GLY A N 1
ATOM 1426 C CA . GLY A 1 180 ? -3.803 -9.517 31.125 1.00 80.19 180 GLY A CA 1
ATOM 1427 C C . GLY A 1 180 ? -4.804 -9.382 32.275 1.00 80.19 180 GLY A C 1
ATOM 1428 O O . GLY A 1 180 ? -5.512 -8.386 32.403 1.00 80.19 180 GLY A O 1
ATOM 1429 N N . GLU A 1 181 ? -4.822 -10.388 33.149 1.00 73.19 181 GLU A N 1
ATOM 1430 C CA . GLU A 1 181 ? -5.759 -10.527 34.281 1.00 73.19 181 GLU A CA 1
ATOM 1431 C C . GLU A 1 181 ? -5.725 -9.347 35.272 1.00 73.19 181 GLU A C 1
ATOM 1433 O O . GLU A 1 181 ? -6.729 -9.023 35.894 1.00 73.19 181 GLU A O 1
ATOM 1438 N N . ASN A 1 182 ? -4.587 -8.650 35.379 1.00 68.69 182 ASN A N 1
ATOM 1439 C CA . ASN A 1 182 ? -4.419 -7.471 36.241 1.00 68.69 182 ASN A CA 1
ATOM 1440 C C . ASN A 1 182 ? -5.012 -6.172 35.651 1.00 68.69 182 ASN A C 1
ATOM 1442 O O . ASN A 1 182 ? -4.767 -5.082 36.177 1.00 68.69 182 ASN A O 1
ATOM 1446 N N . CYS A 1 183 ? -5.746 -6.240 34.538 1.00 71.31 183 CYS A N 1
ATOM 1447 C CA . CYS A 1 183 ? -6.381 -5.069 33.947 1.00 71.31 183 CYS A CA 1
ATOM 1448 C C . CYS A 1 183 ? -7.628 -4.634 34.737 1.00 71.31 183 CYS A C 1
ATOM 1450 O O . CYS A 1 183 ? -8.398 -5.458 35.225 1.00 71.31 183 CYS A O 1
ATOM 1452 N N . ASN A 1 184 ? -7.894 -3.325 34.810 1.00 80.81 184 ASN A N 1
ATOM 1453 C CA . ASN A 1 184 ? -9.171 -2.830 35.326 1.00 80.81 184 ASN A CA 1
ATOM 1454 C C . ASN A 1 184 ? -10.250 -2.924 34.234 1.00 80.81 184 ASN A C 1
ATOM 1456 O O . ASN A 1 184 ? -10.668 -1.918 33.658 1.00 80.81 184 ASN A O 1
ATOM 1460 N N . THR A 1 185 ? -10.700 -4.150 33.962 1.00 81.88 185 THR A N 1
ATOM 1461 C CA . THR A 1 185 ? -11.712 -4.475 32.945 1.00 81.88 185 THR A CA 1
ATOM 1462 C C . THR A 1 185 ? -12.988 -3.651 33.134 1.00 81.88 185 THR A C 1
ATOM 1464 O O . THR A 1 185 ? -13.560 -3.188 32.156 1.00 81.88 185 THR A O 1
ATOM 1467 N N . LYS A 1 186 ? -13.397 -3.369 34.383 1.00 83.81 186 LYS A N 1
ATOM 1468 C CA . LYS A 1 186 ? -14.562 -2.510 34.675 1.00 83.81 186 LYS A CA 1
ATOM 1469 C C . LYS A 1 186 ? -14.381 -1.074 34.172 1.00 83.81 186 LYS A C 1
ATOM 1471 O O . LYS A 1 186 ? -15.316 -0.525 33.608 1.00 83.81 186 LYS A O 1
ATOM 1476 N N . LYS A 1 187 ? -13.195 -0.472 34.329 1.00 84.50 187 LYS A N 1
ATOM 1477 C CA . LYS A 1 187 ? -12.925 0.880 33.803 1.00 84.50 187 LYS A CA 1
ATOM 1478 C C . LYS A 1 187 ? -13.038 0.924 32.277 1.00 84.50 187 LYS A C 1
ATOM 1480 O O . LYS A 1 187 ? -13.642 1.851 31.759 1.00 84.50 187 LYS A O 1
ATOM 1485 N N . ILE A 1 188 ? -12.512 -0.088 31.587 1.00 84.12 188 ILE A N 1
ATOM 1486 C CA . ILE A 1 188 ? -12.531 -0.149 30.117 1.00 84.12 188 ILE A CA 1
ATOM 1487 C C . ILE A 1 188 ? -13.945 -0.420 29.585 1.00 84.12 188 ILE A C 1
ATOM 1489 O O . ILE A 1 188 ? -14.360 0.207 28.618 1.00 84.12 188 ILE A O 1
ATOM 1493 N N . LEU A 1 189 ? -14.720 -1.290 30.240 1.00 86.19 189 LEU A N 1
ATOM 1494 C CA . LEU A 1 189 ? -16.129 -1.507 29.889 1.00 86.19 189 LEU A CA 1
ATOM 1495 C C . LEU A 1 189 ? -16.958 -0.225 30.085 1.00 86.19 189 LEU A C 1
ATOM 1497 O O . LEU A 1 189 ? -17.747 0.119 29.215 1.00 86.19 189 LEU A O 1
ATOM 1501 N N . ASN A 1 190 ? -16.719 0.535 31.161 1.00 85.00 190 ASN A N 1
ATOM 1502 C CA . ASN A 1 190 ? -17.357 1.842 31.354 1.00 85.00 190 ASN A CA 1
ATOM 1503 C C . ASN A 1 190 ? -16.952 2.866 30.273 1.00 85.00 190 ASN A C 1
ATOM 1505 O O . ASN A 1 190 ? -17.774 3.692 29.889 1.00 85.00 190 ASN A O 1
ATOM 1509 N N . GLU A 1 191 ? -15.709 2.826 29.781 1.00 83.19 191 GLU A N 1
ATOM 1510 C CA . GLU A 1 191 ? -15.252 3.663 28.661 1.00 83.19 191 GLU A CA 1
ATOM 1511 C C . GLU A 1 191 ? -15.937 3.265 27.344 1.00 83.19 191 GLU A C 1
ATOM 1513 O O . GLU A 1 191 ? -16.388 4.139 26.607 1.00 83.19 191 GLU A O 1
ATOM 1518 N N . TYR A 1 192 ? -16.096 1.963 27.0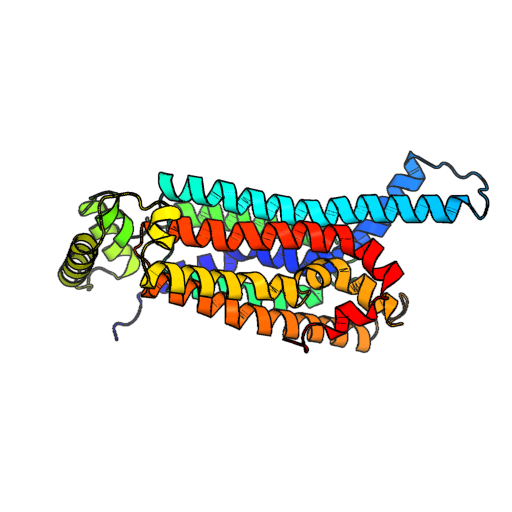77 1.00 84.88 192 TYR A N 1
ATOM 1519 C CA . TYR A 1 192 ? -16.822 1.476 25.900 1.00 84.88 192 TYR A CA 1
ATOM 1520 C C . TYR A 1 192 ? -18.330 1.759 25.966 1.00 84.88 192 TYR A C 1
ATOM 1522 O O . TYR A 1 192 ? -18.920 2.059 24.933 1.00 84.88 192 TYR A O 1
ATOM 1530 N N . GLU A 1 193 ? -18.961 1.696 27.143 1.00 84.62 193 GLU A N 1
ATOM 1531 C CA . GLU A 1 193 ? -20.384 2.036 27.300 1.00 84.62 193 GLU A CA 1
ATOM 1532 C C . GLU A 1 193 ? -20.619 3.550 27.177 1.00 84.62 193 GLU A C 1
ATOM 1534 O O . GLU A 1 193 ? -21.590 3.972 26.553 1.00 84.62 193 GLU A O 1
ATOM 1539 N N . ALA A 1 194 ? -19.695 4.376 27.684 1.00 81.06 194 ALA A N 1
ATOM 1540 C CA . ALA A 1 194 ? -19.727 5.822 27.471 1.00 81.06 194 ALA A CA 1
ATOM 1541 C C . ALA A 1 194 ? -19.583 6.184 25.983 1.00 81.06 194 ALA A C 1
ATOM 1543 O O . ALA A 1 194 ? -20.318 7.038 25.495 1.00 81.06 194 ALA A O 1
ATOM 1544 N N . GLU A 1 195 ? -18.706 5.504 25.239 1.00 74.62 195 GLU A N 1
ATOM 1545 C CA . GLU A 1 195 ? -18.574 5.701 23.791 1.00 74.62 195 GLU A CA 1
ATOM 1546 C C . GLU A 1 195 ? -19.803 5.190 23.017 1.00 74.62 195 GLU A C 1
ATOM 1548 O O . GLU A 1 195 ? -20.345 5.899 22.173 1.00 74.62 195 GLU A O 1
ATOM 1553 N N . LYS A 1 196 ? -20.320 4.006 23.367 1.00 78.25 196 LYS A N 1
ATOM 1554 C CA . LYS A 1 196 ? -21.567 3.444 22.819 1.00 78.25 196 LYS A CA 1
ATOM 1555 C C . LYS A 1 196 ? -22.783 4.343 23.055 1.00 78.25 196 LYS A C 1
ATOM 1557 O O . LYS A 1 196 ? -23.665 4.380 22.209 1.00 78.25 196 LYS A O 1
ATOM 1562 N N . SER A 1 197 ? -22.826 5.086 24.163 1.00 74.31 197 SER A N 1
ATOM 1563 C CA . SER A 1 197 ? -23.896 6.060 24.436 1.00 74.31 197 SER A CA 1
ATOM 1564 C C . SER A 1 197 ? -23.801 7.357 23.616 1.00 74.31 197 SER A C 1
ATOM 1566 O O . SER A 1 197 ? -24.738 8.155 23.638 1.00 74.31 197 SER A O 1
ATOM 1568 N N . LEU A 1 198 ? -22.685 7.568 22.906 1.00 69.31 198 LEU A N 1
ATOM 1569 C CA . LEU A 1 198 ? -22.471 8.689 21.986 1.00 69.31 198 LEU A CA 1
ATOM 1570 C C . LEU A 1 198 ? -22.658 8.288 20.512 1.00 69.31 198 LEU A C 1
ATOM 1572 O O . LEU A 1 198 ? -23.011 9.147 19.710 1.00 69.31 198 LEU A O 1
ATOM 1576 N N . GLU A 1 199 ? -22.451 7.016 20.147 1.00 67.00 199 GLU A N 1
ATOM 1577 C CA . GLU A 1 199 ? -22.714 6.538 18.782 1.00 67.00 199 GLU A CA 1
ATOM 1578 C C . GLU A 1 199 ? -24.213 6.520 18.455 1.00 67.00 199 GLU A C 1
ATOM 1580 O O . GLU A 1 199 ? -25.027 5.946 19.180 1.00 67.00 199 GLU A O 1
ATOM 1585 N N . SER A 1 200 ? -24.580 7.056 17.291 1.00 60.41 200 SER A N 1
ATOM 1586 C CA . SER A 1 200 ? -25.948 6.927 16.780 1.00 60.41 200 SER A CA 1
ATOM 1587 C C . SER A 1 200 ? -26.225 5.501 16.272 1.00 60.41 200 SER A C 1
ATOM 1589 O O . SER A 1 200 ? -25.365 4.873 15.656 1.00 60.41 200 SER A O 1
ATOM 1591 N N . ASP A 1 201 ? -27.423 4.948 16.497 1.00 58.72 201 ASP A N 1
ATOM 1592 C CA . ASP A 1 201 ? -27.796 3.616 15.964 1.00 58.72 201 ASP A CA 1
ATOM 1593 C C . ASP A 1 201 ? -28.166 3.614 14.474 1.00 58.72 201 ASP A C 1
ATOM 1595 O O . ASP A 1 201 ? -28.305 2.563 13.848 1.00 58.72 201 ASP A O 1
ATOM 1599 N N . THR A 1 202 ? -28.267 4.793 13.871 1.00 60.16 202 THR A N 1
ATOM 1600 C CA . THR A 1 202 ? -28.441 4.967 12.431 1.00 60.16 202 THR A CA 1
ATOM 1601 C C . THR A 1 202 ? -27.133 4.745 11.676 1.00 60.16 202 THR A C 1
ATOM 1603 O O . THR A 1 202 ? -26.155 5.452 11.902 1.00 60.16 202 THR A O 1
ATOM 1606 N N . PHE A 1 203 ? -27.139 3.844 10.690 1.00 61.12 203 PHE A N 1
ATOM 1607 C CA . PHE A 1 203 ? -26.104 3.819 9.653 1.00 61.12 203 PHE A CA 1
ATOM 1608 C C . PHE A 1 203 ? -26.144 5.135 8.862 1.00 61.12 203 PHE A C 1
ATOM 1610 O O . PHE A 1 203 ? -27.044 5.359 8.053 1.00 61.12 203 PHE A O 1
ATOM 1617 N N . LEU A 1 204 ? -25.173 6.010 9.121 1.00 67.62 204 LEU A N 1
ATOM 1618 C CA . LEU A 1 204 ? -25.040 7.311 8.470 1.00 67.62 204 LEU A CA 1
ATOM 1619 C C . LEU A 1 204 ? -24.579 7.138 7.017 1.00 67.62 204 LEU A C 1
ATOM 1621 O O . LEU A 1 204 ? -23.521 6.563 6.750 1.00 67.62 204 LEU A O 1
ATOM 1625 N N . SER A 1 205 ? -25.362 7.659 6.070 1.00 76.81 205 SER A N 1
ATOM 1626 C CA . SER A 1 205 ? -24.989 7.670 4.656 1.00 76.81 205 SER A CA 1
ATOM 1627 C C . SER A 1 205 ? -23.900 8.712 4.392 1.00 76.81 205 SER A C 1
ATOM 1629 O O . SER A 1 205 ? -23.739 9.676 5.144 1.00 76.81 205 SER A O 1
ATOM 1631 N N . LEU A 1 206 ? -23.199 8.604 3.260 1.00 79.81 206 LEU A N 1
ATOM 1632 C CA . LEU A 1 206 ? -22.276 9.653 2.810 1.00 79.81 206 LEU A CA 1
ATOM 1633 C C . LEU A 1 206 ? -22.984 11.016 2.644 1.00 79.81 206 LEU A C 1
ATOM 1635 O O . LEU A 1 206 ? -22.376 12.061 2.858 1.00 79.81 206 LEU A O 1
ATOM 1639 N N . LEU A 1 207 ? -24.288 11.025 2.342 1.00 82.12 207 LEU A N 1
ATOM 1640 C CA . LEU A 1 207 ? -25.086 12.258 2.316 1.00 82.12 207 LEU A CA 1
ATOM 1641 C C . LEU A 1 207 ? -25.281 12.888 3.706 1.00 82.12 207 LEU A C 1
ATOM 1643 O O . LEU A 1 207 ? -25.405 14.108 3.799 1.00 82.12 207 LEU A O 1
ATOM 1647 N N . ASP A 1 208 ? -25.274 12.089 4.773 1.00 81.50 208 ASP A N 1
ATOM 1648 C CA . ASP A 1 208 ? -25.393 12.570 6.153 1.00 81.50 208 ASP A CA 1
ATOM 1649 C C . ASP A 1 208 ? -24.028 13.038 6.684 1.00 81.50 208 ASP A C 1
ATOM 1651 O O . ASP A 1 208 ? -23.933 14.115 7.273 1.00 81.50 208 ASP A O 1
ATOM 1655 N N . VAL A 1 209 ? -22.950 12.315 6.344 1.00 81.12 209 VAL A N 1
ATOM 1656 C CA . VAL A 1 209 ? -21.548 12.740 6.551 1.00 81.12 209 VAL A CA 1
ATOM 1657 C C . VAL A 1 209 ? -21.273 14.110 5.917 1.00 81.12 209 VAL A C 1
ATOM 1659 O O . VAL A 1 209 ? -20.609 14.946 6.524 1.00 81.12 209 VAL A O 1
ATOM 1662 N N . LEU A 1 210 ? -21.799 14.373 4.715 1.00 85.12 210 LEU A N 1
ATOM 1663 C CA . LEU A 1 210 ? -21.657 15.668 4.032 1.00 85.12 210 LEU A CA 1
ATOM 1664 C C . LEU A 1 210 ? -22.632 16.753 4.533 1.00 85.12 210 LEU A C 1
ATOM 1666 O O . LEU A 1 210 ? -22.436 17.940 4.238 1.00 85.12 210 LEU A O 1
ATOM 1670 N N . ARG A 1 211 ? -23.679 16.374 5.276 1.00 86.06 211 ARG A N 1
ATOM 1671 C CA . ARG A 1 211 ? -24.648 17.306 5.871 1.00 86.06 211 ARG A CA 1
ATOM 1672 C C . ARG A 1 211 ? -24.113 17.915 7.164 1.00 86.06 211 ARG A C 1
ATOM 1674 O O . ARG A 1 211 ? -24.240 19.129 7.335 1.00 86.06 211 ARG A O 1
ATOM 1681 N N . ASP A 1 212 ? -23.514 17.108 8.037 1.00 83.31 212 ASP A N 1
ATOM 1682 C CA . ASP A 1 212 ? -22.875 17.613 9.254 1.00 83.31 212 ASP A CA 1
ATOM 1683 C C . ASP A 1 212 ? -21.626 18.461 8.938 1.00 83.31 212 ASP A C 1
ATOM 1685 O O . ASP A 1 212 ? -20.880 18.183 7.999 1.00 83.31 212 ASP A O 1
ATOM 1689 N N . SER A 1 213 ? -21.389 19.527 9.708 1.00 83.31 213 SER A N 1
ATOM 1690 C CA . SER A 1 213 ? -20.289 20.456 9.418 1.00 83.31 213 SER A CA 1
ATOM 1691 C C . SER A 1 213 ? -18.922 19.990 9.928 1.00 83.31 213 SER A C 1
ATOM 1693 O O . SER A 1 213 ? -17.907 20.437 9.386 1.00 83.31 213 SER A O 1
ATOM 1695 N N . ILE A 1 214 ? -18.872 19.122 10.940 1.00 81.44 214 ILE A N 1
ATOM 1696 C CA . ILE A 1 214 ? -17.633 18.538 11.465 1.00 81.44 214 ILE A CA 1
ATOM 1697 C C . ILE A 1 214 ? -17.238 17.361 10.571 1.00 81.44 214 ILE A C 1
ATOM 1699 O O . ILE A 1 214 ? -16.158 17.389 9.978 1.00 81.44 214 ILE A O 1
ATOM 1703 N N . TYR A 1 215 ? -18.139 16.394 10.363 1.00 80.06 215 TYR A N 1
ATOM 1704 C CA . TYR A 1 215 ? -17.867 15.215 9.531 1.00 80.06 215 TYR A CA 1
ATOM 1705 C C . TYR A 1 215 ? -17.536 15.584 8.080 1.00 80.06 215 TYR A C 1
ATOM 1707 O O . TYR A 1 215 ? -16.589 15.027 7.525 1.00 80.06 215 TYR A O 1
ATOM 1715 N N . ARG A 1 216 ? -18.204 16.588 7.488 1.00 86.75 216 ARG A N 1
ATOM 1716 C CA . ARG A 1 216 ? -17.840 17.119 6.160 1.00 86.75 216 ARG A CA 1
ATOM 1717 C C . ARG A 1 216 ? -16.417 17.678 6.128 1.00 86.75 216 ARG A C 1
ATOM 1719 O O . ARG A 1 216 ? -15.707 17.471 5.145 1.00 86.75 216 ARG A O 1
ATOM 1726 N N . SER A 1 217 ? -16.003 18.395 7.173 1.00 84.69 217 SER A N 1
ATOM 1727 C CA . SER A 1 217 ? -14.667 19.001 7.244 1.00 84.69 217 SER A CA 1
ATOM 1728 C C . SER A 1 217 ? -13.582 17.927 7.350 1.00 84.69 217 SER A C 1
ATOM 1730 O O . SER A 1 217 ? -12.607 17.967 6.600 1.00 84.69 217 SER A O 1
ATOM 1732 N N . THR A 1 218 ? -13.796 16.913 8.195 1.00 82.12 218 THR A N 1
ATOM 1733 C CA . THR A 1 218 ? -12.911 15.742 8.304 1.00 82.12 218 THR A CA 1
ATOM 1734 C C . THR A 1 218 ? -12.872 14.944 7.004 1.00 82.12 218 THR A C 1
ATOM 1736 O O . THR A 1 218 ? -11.787 14.608 6.536 1.00 82.12 218 THR A O 1
ATOM 1739 N N . PHE A 1 219 ? -14.024 14.697 6.370 1.00 85.00 219 PHE A N 1
ATOM 1740 C CA . PHE A 1 219 ? -14.109 13.992 5.088 1.00 85.00 219 PHE A CA 1
ATOM 1741 C C . PHE A 1 219 ? -13.281 14.688 4.001 1.00 85.00 219 PHE A C 1
ATOM 1743 O O . PHE A 1 219 ? -12.457 14.037 3.362 1.00 85.00 219 PHE A O 1
ATOM 1750 N N . PHE A 1 220 ? -13.440 16.005 3.815 1.00 86.81 220 PHE A N 1
ATOM 1751 C CA . PHE A 1 220 ? -12.649 16.736 2.820 1.00 86.81 220 PHE A CA 1
ATOM 1752 C C . PHE A 1 220 ? -11.155 16.766 3.156 1.00 86.81 220 PHE A C 1
ATOM 1754 O O . PHE A 1 220 ? -10.343 16.624 2.247 1.00 86.81 220 PHE A O 1
ATOM 1761 N N . LEU A 1 221 ? -10.778 16.898 4.430 1.00 85.19 221 LEU A N 1
ATOM 1762 C CA . LEU A 1 221 ? -9.371 16.886 4.838 1.00 85.19 221 LEU A CA 1
ATOM 1763 C C . LEU A 1 221 ? -8.709 15.524 4.571 1.00 85.19 221 LEU A C 1
ATOM 1765 O O . LEU A 1 221 ? -7.662 15.466 3.929 1.00 85.19 221 LEU A O 1
ATOM 1769 N N . VAL A 1 222 ? -9.358 14.426 4.973 1.00 82.31 222 VAL A N 1
ATOM 1770 C CA . VAL A 1 222 ? -8.892 13.054 4.703 1.00 82.31 222 VAL A CA 1
ATOM 1771 C C . VAL A 1 222 ? -8.859 12.773 3.196 1.00 82.31 222 VAL A C 1
ATOM 1773 O O . VAL A 1 222 ? -7.904 12.161 2.715 1.00 82.31 222 VAL A O 1
ATOM 1776 N N . LEU A 1 223 ? -9.844 13.256 2.428 1.00 86.31 223 LEU A N 1
ATOM 1777 C CA . LEU A 1 223 ? -9.867 13.136 0.967 1.00 86.31 223 LEU A CA 1
ATOM 1778 C C . LEU A 1 223 ? -8.679 13.867 0.321 1.00 86.31 223 LEU A C 1
ATOM 1780 O O . LEU A 1 223 ? -7.994 13.284 -0.516 1.00 86.31 223 LEU A O 1
ATOM 1784 N N . ILE A 1 224 ? -8.398 15.108 0.736 1.00 85.62 224 ILE A N 1
ATOM 1785 C CA . ILE A 1 224 ? -7.260 15.904 0.247 1.00 85.62 224 ILE A CA 1
ATOM 1786 C C . ILE A 1 224 ? -5.936 15.201 0.570 1.00 85.62 224 ILE A C 1
ATOM 1788 O O . ILE A 1 224 ? -5.126 15.009 -0.336 1.00 85.62 224 ILE A O 1
ATOM 1792 N N . CYS A 1 225 ? -5.737 14.737 1.809 1.00 82.62 225 CYS A N 1
ATOM 1793 C CA . CYS A 1 225 ? -4.558 13.945 2.181 1.00 82.62 225 CYS A CA 1
ATOM 1794 C C . CYS A 1 225 ? -4.421 12.675 1.323 1.00 82.62 225 CYS A C 1
ATOM 1796 O O . CYS A 1 225 ? -3.328 12.360 0.855 1.00 82.62 225 CYS A O 1
ATOM 1798 N N . SER A 1 226 ? -5.530 11.984 1.048 1.00 82.31 226 SER A N 1
ATOM 1799 C CA . SER A 1 226 ? -5.545 10.765 0.227 1.00 82.31 226 SER A CA 1
ATOM 1800 C C . SER A 1 226 ? -5.254 11.026 -1.263 1.00 82.31 226 SER A C 1
ATOM 1802 O O . SER A 1 226 ? -4.863 10.105 -1.976 1.00 82.31 226 SER A O 1
ATOM 1804 N N . PHE A 1 227 ? -5.383 12.270 -1.740 1.00 84.81 227 PHE A N 1
ATOM 1805 C CA . PHE A 1 227 ? -5.019 12.679 -3.103 1.00 84.81 227 PHE A CA 1
ATOM 1806 C C . PHE A 1 227 ? -3.540 13.070 -3.277 1.00 84.81 227 PHE A C 1
ATOM 1808 O O . PHE A 1 227 ? -3.044 13.070 -4.405 1.00 84.81 227 PHE A O 1
ATOM 1815 N N . VAL A 1 228 ? -2.803 13.372 -2.201 1.00 83.44 228 VAL A N 1
ATOM 1816 C CA . VAL A 1 228 ? -1.384 13.781 -2.291 1.00 83.44 228 VAL A CA 1
ATOM 1817 C C . VAL A 1 228 ? -0.486 12.738 -2.995 1.00 83.44 228 VAL A C 1
ATOM 1819 O O . VAL A 1 228 ? 0.353 13.156 -3.797 1.00 83.44 228 VAL A O 1
ATOM 1822 N N . PRO A 1 229 ? -0.647 11.406 -2.822 1.00 78.44 229 PRO A N 1
ATOM 1823 C CA . PRO A 1 229 ? 0.147 10.413 -3.561 1.00 78.44 229 PRO A CA 1
ATOM 1824 C C . PRO A 1 229 ? -0.100 10.428 -5.081 1.00 78.44 229 PRO A C 1
ATOM 1826 O O . PRO A 1 229 ? 0.803 10.114 -5.855 1.00 78.44 229 PRO A O 1
ATOM 1829 N N . VAL A 1 230 ? -1.299 10.839 -5.512 1.00 83.06 230 VAL A N 1
ATOM 1830 C CA . VAL A 1 230 ? -1.652 11.021 -6.930 1.00 83.06 230 VAL A CA 1
ATOM 1831 C C . VAL A 1 230 ? -0.950 12.263 -7.483 1.00 83.06 230 VAL A C 1
ATOM 1833 O O . VAL A 1 230 ? -0.161 12.175 -8.419 1.00 83.06 230 VAL A O 1
ATOM 1836 N N . PHE A 1 231 ? -1.154 13.430 -6.864 1.00 83.00 231 PHE A N 1
ATOM 1837 C CA . PHE A 1 231 ? -0.598 14.686 -7.387 1.00 83.00 231 PHE A CA 1
ATOM 1838 C C . PHE A 1 231 ? 0.931 14.797 -7.263 1.00 83.00 231 PHE A C 1
ATOM 1840 O O . PHE A 1 231 ? 1.561 15.470 -8.074 1.00 83.00 231 PHE A O 1
ATOM 1847 N N . SER A 1 232 ? 1.553 14.088 -6.317 1.00 78.56 232 SER A N 1
ATOM 1848 C CA . SER A 1 232 ? 3.018 13.990 -6.207 1.00 78.56 232 SER A CA 1
ATOM 1849 C C . SER A 1 232 ? 3.658 12.991 -7.190 1.00 78.56 232 SER A C 1
ATOM 1851 O O . SER A 1 232 ? 4.873 12.764 -7.121 1.00 78.56 232 SER A O 1
ATOM 1853 N N . ALA A 1 233 ? 2.876 12.392 -8.100 1.00 78.62 233 ALA A N 1
ATOM 1854 C CA . ALA A 1 233 ? 3.278 11.353 -9.056 1.00 78.62 233 ALA A CA 1
ATOM 1855 C C . ALA A 1 233 ? 3.905 10.101 -8.400 1.00 78.62 233 ALA A C 1
ATOM 1857 O O . ALA A 1 233 ? 4.728 9.403 -9.007 1.00 78.62 233 ALA A O 1
ATOM 1858 N N . VAL A 1 234 ? 3.577 9.824 -7.130 1.00 78.56 234 VAL A N 1
ATOM 1859 C CA . VAL A 1 234 ? 4.119 8.672 -6.391 1.00 78.56 234 VAL A CA 1
ATOM 1860 C C . VAL A 1 234 ? 3.667 7.360 -7.032 1.00 78.56 234 VAL A C 1
ATOM 1862 O O . VAL A 1 234 ? 4.488 6.453 -7.148 1.00 78.56 234 VAL A O 1
ATOM 1865 N N . ASN A 1 235 ? 2.438 7.276 -7.550 1.00 80.19 235 ASN A N 1
ATOM 1866 C CA . ASN A 1 235 ? 1.944 6.073 -8.235 1.00 80.19 235 ASN A CA 1
ATOM 1867 C C . ASN A 1 235 ? 2.734 5.783 -9.522 1.00 80.19 235 ASN A C 1
ATOM 1869 O O . ASN A 1 235 ? 3.203 4.658 -9.712 1.00 80.19 235 ASN A O 1
ATOM 1873 N N . ILE A 1 236 ? 2.962 6.806 -10.362 1.00 80.94 236 ILE A N 1
ATOM 1874 C CA . ILE A 1 236 ? 3.843 6.710 -11.539 1.00 80.94 236 ILE A CA 1
ATOM 1875 C C . ILE A 1 236 ? 5.237 6.218 -11.139 1.00 80.94 236 ILE A C 1
ATOM 1877 O O . ILE A 1 236 ? 5.721 5.226 -11.689 1.00 80.94 236 ILE A O 1
ATOM 1881 N N . LYS A 1 237 ? 5.894 6.861 -10.167 1.00 78.50 237 LYS A N 1
ATOM 1882 C CA . LYS A 1 237 ? 7.249 6.464 -9.736 1.00 78.50 237 LYS A CA 1
ATOM 1883 C C . LYS A 1 237 ? 7.260 5.032 -9.184 1.00 78.50 237 LYS A C 1
ATOM 1885 O O . LYS A 1 237 ? 8.110 4.232 -9.578 1.00 78.50 237 LYS A O 1
ATOM 1890 N N . SER A 1 238 ? 6.250 4.645 -8.409 1.00 75.06 238 SER A N 1
ATOM 1891 C CA . SER A 1 238 ? 6.088 3.285 -7.881 1.00 75.06 238 SER A CA 1
ATOM 1892 C C . SER A 1 238 ? 5.792 2.212 -8.945 1.00 75.06 238 SER A C 1
ATOM 1894 O O . SER A 1 238 ? 5.665 1.048 -8.581 1.00 75.06 238 SER A O 1
ATOM 1896 N N . GLN A 1 239 ? 5.711 2.549 -10.243 1.00 76.06 239 GLN A N 1
ATOM 1897 C CA . GLN A 1 239 ? 5.594 1.590 -11.362 1.00 76.06 239 GLN A CA 1
ATOM 1898 C C . GLN A 1 239 ? 6.643 1.767 -12.469 1.00 76.06 239 GLN A C 1
ATOM 1900 O O . GLN A 1 239 ? 7.053 0.786 -13.093 1.00 76.06 239 GLN A O 1
ATOM 1905 N N . TYR A 1 240 ? 7.090 3.000 -12.711 1.00 77.19 240 TYR A N 1
ATOM 1906 C CA . TYR A 1 240 ? 7.917 3.376 -13.859 1.00 77.19 240 TYR A CA 1
ATOM 1907 C C . TYR A 1 240 ? 9.318 3.889 -13.481 1.00 77.19 240 TYR A C 1
ATOM 1909 O O . TYR A 1 240 ? 10.061 4.258 -14.389 1.00 77.19 240 TYR A O 1
ATOM 1917 N N . LEU A 1 241 ? 9.723 3.878 -12.197 1.00 78.56 241 LEU A N 1
ATOM 1918 C CA . LEU A 1 241 ? 11.009 4.425 -11.712 1.00 78.56 241 LEU A CA 1
ATOM 1919 C C . LEU A 1 241 ? 12.209 4.095 -12.614 1.00 78.56 241 LEU A C 1
ATOM 1921 O O . LEU A 1 241 ? 12.871 5.011 -13.089 1.00 78.56 241 LEU A O 1
ATOM 1925 N N . SER A 1 242 ? 12.462 2.815 -12.917 1.00 75.69 242 SER A N 1
ATOM 1926 C CA . SER A 1 242 ? 13.574 2.427 -13.803 1.00 75.69 242 SER A CA 1
ATOM 1927 C C . SER A 1 242 ? 13.462 3.070 -15.197 1.00 75.69 242 SER A C 1
ATOM 1929 O O . SER A 1 242 ? 14.441 3.601 -15.712 1.00 75.69 242 SER A O 1
ATOM 1931 N N . SER A 1 243 ? 12.261 3.116 -15.785 1.00 75.69 243 SER A N 1
ATOM 1932 C CA . SER A 1 243 ? 12.028 3.736 -17.102 1.00 75.69 243 SER A CA 1
ATOM 1933 C C . SER A 1 243 ? 12.194 5.265 -17.083 1.00 75.69 243 SER A C 1
ATOM 1935 O O . SER A 1 243 ? 12.629 5.836 -18.081 1.00 75.69 243 SER A O 1
ATOM 1937 N N . ILE A 1 244 ? 11.918 5.920 -15.948 1.00 77.88 244 ILE A N 1
ATOM 1938 C CA . ILE A 1 244 ? 12.188 7.351 -15.730 1.00 77.88 244 ILE A CA 1
ATOM 1939 C C . ILE A 1 244 ? 13.697 7.594 -15.589 1.00 77.88 244 ILE A C 1
ATOM 1941 O O . ILE A 1 244 ? 14.232 8.456 -16.281 1.00 77.88 244 ILE A O 1
ATOM 1945 N N . LEU A 1 245 ? 14.400 6.808 -14.762 1.00 77.31 245 LEU A N 1
ATOM 1946 C CA . LEU A 1 245 ? 15.854 6.919 -14.567 1.00 77.31 245 LEU A CA 1
ATOM 1947 C C . LEU A 1 245 ? 16.627 6.702 -15.882 1.00 77.31 245 LEU A C 1
ATOM 1949 O O . LEU A 1 245 ? 17.526 7.479 -16.199 1.00 77.31 245 LEU A O 1
ATOM 1953 N N . ILE A 1 246 ? 16.227 5.715 -16.691 1.00 75.81 246 ILE A N 1
ATOM 1954 C CA . ILE A 1 246 ? 16.795 5.485 -18.032 1.00 75.81 246 ILE A CA 1
ATOM 1955 C C . ILE A 1 246 ? 16.517 6.679 -18.957 1.00 75.81 246 ILE A C 1
ATOM 1957 O O . ILE A 1 246 ? 17.411 7.116 -19.679 1.00 75.81 246 ILE A O 1
ATOM 1961 N N . GLY A 1 247 ? 15.312 7.259 -18.897 1.00 72.19 247 GLY A N 1
ATOM 1962 C CA . GLY A 1 247 ? 14.961 8.486 -19.625 1.00 72.19 247 GLY A CA 1
ATOM 1963 C C . GLY A 1 247 ? 15.766 9.727 -19.210 1.00 72.19 247 GLY A C 1
ATOM 1964 O O . GLY A 1 247 ? 15.830 10.687 -19.973 1.00 72.19 247 GLY A O 1
ATOM 1965 N N . TYR A 1 248 ? 16.410 9.697 -18.040 1.00 72.31 248 TYR A N 1
ATOM 1966 C CA . TYR A 1 248 ? 17.352 10.714 -17.555 1.00 72.31 248 TYR A CA 1
ATOM 1967 C C . TYR A 1 248 ? 18.810 10.481 -17.980 1.00 72.31 248 TYR A C 1
ATOM 1969 O O . TYR A 1 248 ? 19.673 11.296 -17.658 1.00 72.31 248 TYR A O 1
ATOM 1977 N N . GLY A 1 249 ? 19.104 9.387 -18.689 1.00 69.50 249 GLY A N 1
ATOM 1978 C CA . GLY A 1 249 ? 20.456 9.056 -19.141 1.00 69.50 249 GLY A CA 1
ATOM 1979 C C . GLY A 1 249 ? 21.271 8.181 -18.184 1.00 69.50 249 GLY A C 1
ATOM 1980 O O . GLY A 1 249 ? 22.433 7.933 -18.480 1.00 69.50 249 GLY A O 1
ATOM 1981 N N . LEU A 1 250 ? 20.689 7.661 -17.093 1.00 70.44 250 LEU A N 1
ATOM 1982 C CA . LEU A 1 250 ? 21.289 6.541 -16.352 1.00 70.44 250 LEU A CA 1
ATOM 1983 C C . LEU A 1 250 ? 21.157 5.284 -17.220 1.00 70.44 250 LEU A C 1
ATOM 1985 O O . LEU A 1 250 ? 20.083 4.680 -17.295 1.00 70.44 250 LEU A O 1
ATOM 1989 N N . THR A 1 251 ? 22.213 4.933 -17.953 1.00 64.69 251 THR A N 1
ATOM 1990 C CA . THR A 1 251 ? 22.094 3.954 -19.038 1.00 64.69 251 THR A CA 1
ATOM 1991 C C . THR A 1 251 ? 21.875 2.533 -18.515 1.00 64.69 251 THR A C 1
ATOM 1993 O O . THR A 1 251 ? 22.224 2.191 -17.387 1.00 64.69 251 THR A O 1
ATOM 1996 N N . GLN A 1 252 ? 21.325 1.656 -19.361 1.00 57.41 252 GLN A N 1
ATOM 1997 C CA . GLN A 1 252 ? 21.100 0.246 -19.010 1.00 57.41 252 GLN A CA 1
ATOM 1998 C C . GLN A 1 252 ? 22.381 -0.477 -18.544 1.00 57.41 252 GLN A C 1
ATOM 2000 O O . GLN A 1 252 ? 22.302 -1.338 -17.670 1.00 57.41 252 GLN A O 1
ATOM 2005 N N . ALA A 1 253 ? 23.553 -0.091 -19.064 1.00 55.53 253 ALA A N 1
ATOM 2006 C CA . ALA A 1 253 ? 24.854 -0.623 -18.649 1.00 55.53 253 ALA A CA 1
ATOM 2007 C C . ALA A 1 253 ? 25.283 -0.171 -17.236 1.00 55.53 253 ALA A C 1
ATOM 2009 O O . ALA A 1 253 ? 26.101 -0.830 -16.596 1.00 55.53 253 ALA A O 1
ATOM 2010 N N . GLU A 1 254 ? 24.713 0.922 -16.726 1.00 57.84 254 GLU A N 1
ATOM 2011 C CA . GLU A 1 254 ? 25.047 1.533 -15.436 1.00 57.84 254 GLU A CA 1
ATOM 2012 C C . GLU A 1 254 ? 24.113 1.101 -14.293 1.00 57.84 254 GLU A C 1
ATOM 2014 O O . GLU A 1 254 ? 24.235 1.622 -13.186 1.00 57.84 254 GLU A O 1
ATOM 2019 N N . HIS A 1 255 ? 23.244 0.099 -14.490 1.00 54.72 255 HIS A N 1
ATOM 2020 C CA . HIS A 1 255 ? 22.478 -0.524 -13.393 1.00 54.72 255 HIS A CA 1
ATOM 2021 C C . HIS A 1 255 ? 23.370 -1.051 -12.252 1.00 54.72 255 HIS A C 1
ATOM 2023 O O . HIS A 1 255 ? 22.919 -1.151 -11.114 1.00 54.72 255 HIS A O 1
ATOM 2029 N N . TYR A 1 256 ? 24.638 -1.352 -12.546 1.00 57.50 256 TYR A N 1
ATOM 2030 C CA . TYR A 1 256 ? 25.661 -1.775 -11.582 1.00 57.50 256 TYR A CA 1
ATOM 2031 C C . TYR A 1 256 ? 26.407 -0.604 -10.910 1.00 57.50 256 TYR A C 1
ATOM 2033 O O . TYR A 1 256 ? 27.282 -0.826 -10.074 1.00 57.50 256 TYR A O 1
ATOM 2041 N N . SER A 1 257 ? 26.103 0.644 -11.278 1.00 65.81 257 SER A N 1
ATOM 2042 C CA . SER A 1 257 ? 26.748 1.842 -10.737 1.00 65.81 257 SER A CA 1
ATOM 2043 C C . SER A 1 257 ? 26.151 2.248 -9.389 1.00 65.81 257 SER A C 1
ATOM 2045 O O . SER A 1 257 ? 24.932 2.238 -9.196 1.00 65.81 257 SER A O 1
ATOM 2047 N N . LEU A 1 258 ? 27.008 2.723 -8.477 1.00 70.94 258 LEU A N 1
ATOM 2048 C CA . LEU A 1 258 ? 26.585 3.352 -7.220 1.00 70.94 258 LEU A CA 1
ATOM 2049 C C . LEU A 1 258 ? 25.577 4.487 -7.454 1.00 70.94 258 LEU A C 1
ATOM 2051 O O . LEU A 1 258 ? 24.658 4.652 -6.656 1.00 70.94 258 LEU A O 1
ATOM 2055 N N . CYS A 1 259 ? 25.694 5.225 -8.563 1.00 73.62 259 CYS A N 1
ATOM 2056 C CA . CYS A 1 259 ? 24.755 6.288 -8.925 1.00 73.62 259 CYS A CA 1
ATOM 2057 C C . CYS A 1 259 ? 23.317 5.773 -9.092 1.00 73.62 259 CYS A C 1
ATOM 2059 O O . CYS A 1 259 ? 22.381 6.445 -8.665 1.00 73.62 259 CYS A O 1
ATOM 2061 N N . TRP A 1 260 ? 23.130 4.576 -9.662 1.00 75.75 260 TRP A N 1
ATOM 2062 C CA . TRP A 1 260 ? 21.801 3.986 -9.839 1.00 75.75 260 TRP A CA 1
ATOM 2063 C C . TRP A 1 260 ? 21.215 3.525 -8.499 1.00 75.75 260 TRP A C 1
ATOM 2065 O O . TRP A 1 260 ? 20.063 3.829 -8.190 1.00 75.75 260 TRP A O 1
ATOM 2075 N N . MET A 1 261 ? 22.039 2.900 -7.650 1.00 74.56 261 MET A N 1
ATOM 2076 C CA . MET A 1 261 ? 21.654 2.519 -6.285 1.00 74.56 261 MET A CA 1
ATOM 2077 C C . MET A 1 261 ? 21.248 3.737 -5.440 1.00 74.56 261 MET A C 1
ATOM 2079 O O . MET A 1 261 ? 20.197 3.709 -4.800 1.00 74.56 261 MET A O 1
ATOM 2083 N N . PHE A 1 262 ? 22.025 4.827 -5.472 1.00 78.62 262 PHE A N 1
ATOM 2084 C CA . PHE A 1 262 ? 21.685 6.068 -4.767 1.00 78.62 262 PHE A CA 1
ATOM 2085 C C . PHE A 1 262 ? 20.433 6.749 -5.337 1.00 78.62 262 PHE A C 1
ATOM 2087 O O . PHE A 1 262 ? 19.626 7.255 -4.558 1.00 78.62 262 PHE A O 1
ATOM 2094 N N . ALA A 1 263 ? 20.228 6.735 -6.659 1.00 77.62 263 ALA A N 1
ATOM 2095 C CA . ALA A 1 263 ? 19.026 7.293 -7.278 1.00 77.62 263 ALA A CA 1
ATOM 2096 C C . ALA A 1 263 ? 17.759 6.526 -6.859 1.00 77.62 263 ALA A C 1
ATOM 2098 O O . ALA A 1 263 ? 16.789 7.143 -6.420 1.00 77.62 263 ALA A O 1
ATOM 2099 N N . VAL A 1 264 ? 17.784 5.188 -6.908 1.00 77.38 264 VAL A N 1
ATOM 2100 C CA . VAL A 1 264 ? 16.672 4.346 -6.431 1.00 77.38 264 VAL A CA 1
ATOM 2101 C C . VAL A 1 264 ? 16.421 4.577 -4.939 1.00 77.38 264 VAL A C 1
ATOM 2103 O O . VAL A 1 264 ? 15.288 4.854 -4.552 1.00 77.38 264 VAL A O 1
ATOM 2106 N N . PHE A 1 265 ? 17.466 4.540 -4.106 1.00 78.75 265 PHE A N 1
ATOM 2107 C CA . PHE A 1 265 ? 17.354 4.747 -2.658 1.00 78.75 265 PHE A CA 1
ATOM 2108 C C . PHE A 1 265 ? 16.787 6.133 -2.307 1.00 78.75 265 PHE A C 1
ATOM 2110 O O . PHE A 1 265 ? 15.901 6.234 -1.462 1.00 78.75 265 PHE A O 1
ATOM 2117 N N . GLY A 1 266 ? 17.228 7.192 -2.996 1.00 78.62 266 GLY A N 1
ATOM 2118 C CA . GLY A 1 266 ? 16.717 8.554 -2.822 1.00 78.62 266 GLY A CA 1
ATOM 2119 C C . GLY A 1 266 ? 15.253 8.712 -3.243 1.00 78.62 266 GLY A C 1
ATOM 2120 O O . GLY A 1 266 ? 14.468 9.316 -2.512 1.00 78.62 266 GLY A O 1
ATOM 2121 N N . CYS A 1 267 ? 14.849 8.121 -4.374 1.00 75.94 267 CYS A N 1
ATOM 2122 C CA . CYS A 1 267 ? 13.447 8.114 -4.804 1.00 75.94 267 CYS A CA 1
ATOM 2123 C C . CYS A 1 267 ? 12.546 7.356 -3.818 1.00 75.94 267 CYS A C 1
ATOM 2125 O O . CYS A 1 267 ? 11.469 7.850 -3.481 1.00 75.94 267 CYS A O 1
ATOM 2127 N N . VAL A 1 268 ? 13.006 6.204 -3.316 1.00 76.44 268 VAL A N 1
ATOM 2128 C CA . VAL A 1 268 ? 12.309 5.423 -2.283 1.00 76.44 268 VAL A CA 1
ATOM 2129 C C . VAL A 1 268 ? 12.191 6.232 -0.990 1.00 76.44 268 VAL A C 1
ATOM 2131 O O . VAL A 1 268 ? 11.089 6.354 -0.471 1.00 76.44 268 VAL A O 1
ATOM 2134 N N . PHE A 1 269 ? 13.264 6.872 -0.511 1.00 77.94 269 PHE A N 1
ATOM 2135 C CA . PHE A 1 269 ? 13.213 7.750 0.669 1.00 77.94 269 PHE A CA 1
ATOM 2136 C C . PHE A 1 269 ? 12.231 8.921 0.507 1.00 77.94 269 PHE A C 1
ATOM 2138 O O . PHE A 1 269 ? 11.494 9.227 1.442 1.00 77.94 269 PHE A O 1
ATOM 2145 N N . GLY A 1 270 ? 12.176 9.549 -0.673 1.00 75.12 270 GLY A N 1
ATOM 2146 C CA . GLY A 1 270 ? 11.212 10.617 -0.964 1.00 75.12 270 GLY A CA 1
ATOM 2147 C C . GLY A 1 270 ? 9.759 10.129 -0.940 1.00 75.12 270 GLY A C 1
ATOM 2148 O O . GLY A 1 270 ? 8.916 10.732 -0.277 1.00 75.12 270 GLY A O 1
ATOM 2149 N N . GLN A 1 271 ? 9.477 8.999 -1.597 1.00 73.75 271 GLN A N 1
ATOM 2150 C CA . GLN A 1 271 ? 8.167 8.334 -1.559 1.00 73.75 271 GLN A CA 1
ATOM 2151 C C . GLN A 1 271 ? 7.772 7.946 -0.125 1.00 73.75 271 GLN A C 1
ATOM 2153 O O . GLN A 1 271 ? 6.637 8.166 0.289 1.00 73.75 271 GLN A O 1
ATOM 2158 N N . ILE A 1 272 ? 8.723 7.431 0.655 1.00 72.06 272 ILE A N 1
ATOM 2159 C CA . ILE A 1 272 ? 8.556 7.065 2.064 1.00 72.06 272 ILE A CA 1
ATOM 2160 C C . ILE A 1 272 ? 8.235 8.278 2.943 1.00 72.06 272 ILE A C 1
ATOM 2162 O O . ILE A 1 272 ? 7.338 8.189 3.779 1.00 72.06 272 ILE A O 1
ATOM 2166 N N . ALA A 1 273 ? 8.917 9.410 2.753 1.00 73.50 273 ALA A N 1
ATOM 2167 C CA . ALA A 1 273 ? 8.682 10.623 3.535 1.00 73.50 273 ALA A CA 1
ATOM 2168 C C . ALA A 1 273 ? 7.278 11.204 3.292 1.00 73.50 273 ALA A C 1
ATOM 2170 O O . ALA A 1 273 ? 6.573 11.518 4.253 1.00 73.50 273 ALA A O 1
ATOM 2171 N N . VAL A 1 274 ? 6.851 11.278 2.023 1.00 71.50 274 VAL A N 1
ATOM 2172 C CA . VAL A 1 274 ? 5.488 11.696 1.644 1.00 71.50 274 VAL A CA 1
ATOM 2173 C C . VAL A 1 274 ? 4.455 10.731 2.225 1.00 71.50 274 VAL A C 1
ATOM 2175 O O . VAL A 1 274 ? 3.523 11.159 2.907 1.00 71.50 274 VAL A O 1
ATOM 2178 N N . ASN A 1 275 ? 4.644 9.425 2.020 1.00 71.94 275 ASN A N 1
ATOM 2179 C CA . ASN A 1 275 ? 3.684 8.423 2.467 1.00 71.94 275 ASN A CA 1
ATOM 2180 C C . ASN A 1 275 ? 3.563 8.387 3.999 1.00 71.94 275 ASN A C 1
ATOM 2182 O O . ASN A 1 275 ? 2.443 8.433 4.494 1.00 71.94 275 ASN A O 1
ATOM 2186 N N . MET A 1 276 ? 4.661 8.384 4.767 1.00 69.12 276 MET A N 1
ATOM 2187 C CA . MET A 1 276 ? 4.614 8.337 6.241 1.00 69.12 276 MET A CA 1
ATOM 2188 C C . MET A 1 276 ? 3.746 9.439 6.853 1.00 69.12 276 MET A C 1
ATOM 2190 O O . MET A 1 276 ? 2.928 9.147 7.723 1.00 69.12 276 MET A O 1
ATOM 2194 N N . GLY A 1 277 ? 3.887 10.689 6.398 1.00 67.81 277 GLY A N 1
ATOM 2195 C CA . GLY A 1 277 ? 3.090 11.800 6.929 1.00 67.81 277 GLY A CA 1
ATOM 2196 C C . GLY A 1 277 ? 1.587 11.565 6.755 1.00 67.81 277 GLY A C 1
ATOM 2197 O O . GLY A 1 277 ? 0.815 11.696 7.704 1.00 67.81 277 GLY A O 1
ATOM 2198 N N . LEU A 1 278 ? 1.181 11.132 5.561 1.00 69.12 278 LEU A N 1
ATOM 2199 C CA . LEU A 1 278 ? -0.218 10.900 5.187 1.00 69.12 278 LEU A CA 1
ATOM 2200 C C . LEU A 1 278 ? -0.798 9.632 5.834 1.00 69.12 278 LEU A C 1
ATOM 2202 O O . LEU A 1 278 ? -1.939 9.637 6.303 1.00 69.12 278 LEU A O 1
ATOM 2206 N N . LEU A 1 279 ? -0.002 8.560 5.881 1.00 66.25 279 LEU A N 1
ATOM 2207 C CA . LEU A 1 279 ? -0.345 7.240 6.420 1.00 66.25 279 LEU A CA 1
ATOM 2208 C C . LEU A 1 279 ? -0.409 7.206 7.955 1.00 66.25 279 LEU A C 1
ATOM 2210 O O . LEU A 1 279 ? -1.028 6.300 8.515 1.00 66.25 279 LEU A O 1
ATOM 2214 N N . ILE A 1 280 ? 0.206 8.179 8.632 1.00 68.81 280 ILE A N 1
ATOM 2215 C CA . ILE A 1 280 ? 0.080 8.394 10.081 1.00 68.81 280 ILE A CA 1
ATOM 2216 C C . ILE A 1 280 ? -1.070 9.366 10.376 1.00 68.81 280 ILE A C 1
ATOM 2218 O O . ILE A 1 280 ? -1.899 9.076 11.239 1.00 68.81 280 ILE A O 1
ATOM 2222 N N . LEU A 1 281 ? -1.159 10.489 9.650 1.00 70.06 281 LEU A N 1
ATOM 2223 C CA . LEU A 1 281 ? -2.164 11.526 9.905 1.00 70.06 281 LEU A CA 1
ATOM 2224 C C . LEU A 1 281 ? -3.592 11.052 9.606 1.00 70.06 281 LEU A C 1
ATOM 2226 O O . LEU A 1 281 ? -4.481 11.242 10.433 1.00 70.06 281 LEU A O 1
ATOM 2230 N N . SER A 1 282 ? -3.825 10.415 8.454 1.00 73.31 282 SER A N 1
ATOM 2231 C CA . SER A 1 282 ? -5.192 10.090 8.016 1.00 73.31 282 SER A CA 1
ATOM 2232 C C . SER A 1 282 ? -5.896 9.101 8.962 1.00 73.31 282 SER A C 1
ATOM 2234 O O . SER A 1 282 ? -7.006 9.409 9.398 1.00 73.31 282 SER A O 1
ATOM 2236 N N . PRO A 1 283 ? -5.286 7.966 9.378 1.00 67.62 283 PRO A N 1
ATOM 2237 C CA . PRO A 1 283 ? -5.918 7.061 10.340 1.00 67.62 283 PRO A CA 1
ATOM 2238 C C . PRO A 1 283 ? -6.114 7.690 11.722 1.00 67.62 283 PRO A C 1
ATOM 2240 O O . PRO A 1 283 ? -7.120 7.396 12.365 1.00 67.62 283 PRO A O 1
ATOM 2243 N N . LEU A 1 284 ? -5.191 8.559 12.159 1.00 71.00 284 LEU A N 1
ATOM 2244 C CA . LEU A 1 284 ? -5.294 9.278 13.430 1.00 71.00 284 LEU A CA 1
ATOM 2245 C C . LEU A 1 284 ? -6.516 10.206 13.429 1.00 71.00 284 LEU A C 1
ATOM 2247 O O . LEU A 1 284 ? -7.394 10.042 14.273 1.00 71.00 284 LEU A O 1
ATOM 2251 N N . MET A 1 285 ? -6.629 11.093 12.433 1.00 71.62 285 MET A N 1
ATOM 2252 C CA . MET A 1 285 ? -7.747 12.041 12.323 1.00 71.62 285 MET A CA 1
ATOM 2253 C C . MET A 1 285 ? -9.103 11.347 12.159 1.00 71.62 285 MET A C 1
ATOM 2255 O O . MET A 1 285 ? -10.086 11.791 12.746 1.00 71.62 285 MET A O 1
ATOM 2259 N N . ILE A 1 286 ? -9.167 10.232 11.423 1.00 70.75 286 ILE A N 1
ATOM 2260 C CA . ILE A 1 286 ? -10.385 9.408 11.366 1.00 70.75 286 ILE A CA 1
ATOM 2261 C C . ILE A 1 286 ? -10.710 8.852 12.764 1.00 70.75 286 ILE A C 1
ATOM 2263 O O . ILE A 1 286 ? -11.854 8.933 13.196 1.00 70.75 286 ILE A O 1
ATOM 2267 N N . SER A 1 287 ? -9.715 8.327 13.491 1.00 68.44 287 SER A N 1
ATOM 2268 C CA . SER A 1 287 ? -9.927 7.695 14.804 1.00 68.44 287 SER A CA 1
ATOM 2269 C C . SER A 1 287 ? -10.222 8.650 15.966 1.00 68.44 287 SER A C 1
ATOM 2271 O O . SER A 1 287 ? -10.725 8.191 16.988 1.00 68.44 287 SER A O 1
ATOM 2273 N N . GLU A 1 288 ? -9.914 9.942 15.825 1.00 71.38 288 GLU A N 1
ATOM 2274 C CA . GLU A 1 288 ? -10.190 10.970 16.840 1.00 71.38 288 GLU A CA 1
ATOM 2275 C C . GLU A 1 288 ? -11.455 11.799 16.548 1.00 71.38 288 GLU A C 1
ATOM 2277 O O . GLU A 1 288 ? -11.977 12.430 17.465 1.00 71.38 288 GLU A O 1
ATOM 2282 N N . ILE A 1 289 ? -11.949 11.827 15.297 1.00 69.38 289 ILE A N 1
ATOM 2283 C CA . ILE A 1 289 ? -13.005 12.769 14.864 1.00 69.38 289 ILE A CA 1
ATOM 2284 C C . ILE A 1 289 ? -14.248 12.077 14.262 1.00 69.38 289 ILE A C 1
ATOM 2286 O O . ILE A 1 289 ? -15.314 12.689 14.214 1.00 69.38 289 ILE A O 1
ATOM 2290 N N . CYS A 1 290 ? -14.166 10.820 13.809 1.00 65.12 290 CYS A N 1
ATOM 2291 C CA . CYS A 1 290 ? -15.321 10.086 13.272 1.00 65.12 290 CYS A CA 1
ATOM 2292 C C . CYS A 1 290 ? -15.841 9.019 14.248 1.00 65.12 290 CYS A C 1
ATOM 2294 O O . CYS A 1 290 ? -15.058 8.277 14.839 1.00 65.12 290 CYS A O 1
ATOM 2296 N N . GLU A 1 291 ? -17.169 8.865 14.334 1.00 65.62 291 GLU A N 1
ATOM 2297 C CA . GLU A 1 291 ? -17.802 7.684 14.944 1.00 65.62 291 GLU A CA 1
ATOM 2298 C C . GLU A 1 291 ? -17.295 6.392 14.265 1.00 65.62 291 GLU A C 1
ATOM 2300 O O . GLU A 1 291 ? -16.912 6.371 13.084 1.00 65.62 291 GLU A O 1
ATOM 2305 N N . HIS A 1 292 ? -17.303 5.270 14.985 1.00 64.75 292 HIS A N 1
ATOM 2306 C CA . HIS A 1 292 ? -16.797 3.993 14.476 1.00 64.75 292 HIS A CA 1
ATOM 2307 C C . HIS A 1 292 ? -17.679 3.444 13.338 1.00 64.75 292 HIS A C 1
ATOM 2309 O O . HIS A 1 292 ? -17.199 2.662 12.509 1.00 64.75 292 HIS A O 1
ATOM 2315 N N . LYS A 1 293 ? -18.944 3.881 13.266 1.00 63.06 293 LYS A N 1
ATOM 2316 C CA . LYS A 1 293 ? -19.895 3.585 12.179 1.00 63.06 293 LYS A CA 1
ATOM 2317 C C . LYS A 1 293 ? -19.627 4.425 10.910 1.00 63.06 293 LYS A C 1
ATOM 2319 O O . LYS A 1 293 ? -19.554 3.859 9.822 1.00 63.06 293 LYS A O 1
ATOM 2324 N N . THR A 1 294 ? -19.384 5.740 11.012 1.00 66.75 294 THR A N 1
ATOM 2325 C CA . THR A 1 294 ? -19.045 6.593 9.840 1.00 66.75 294 THR A CA 1
ATOM 2326 C C . THR A 1 294 ? -17.641 6.353 9.298 1.00 66.75 294 THR A C 1
ATOM 2328 O O . THR A 1 294 ? -17.415 6.479 8.094 1.00 66.75 294 THR A O 1
ATOM 2331 N N . THR A 1 295 ? -16.707 5.957 10.165 1.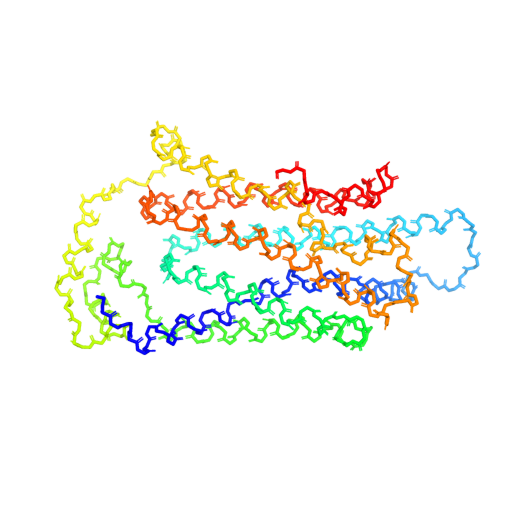00 69.19 295 THR A N 1
ATOM 2332 C CA . THR A 1 295 ? -15.310 5.633 9.832 1.00 69.19 295 THR A CA 1
ATOM 2333 C C . THR A 1 295 ? -15.160 4.705 8.617 1.00 69.19 295 THR A C 1
ATOM 2335 O O . THR A 1 295 ? -14.263 4.918 7.800 1.00 69.19 295 THR A O 1
ATOM 2338 N N . ALA A 1 296 ? -16.026 3.694 8.468 1.00 68.25 296 ALA A N 1
ATOM 2339 C CA . ALA A 1 296 ? -15.974 2.760 7.339 1.00 68.25 296 ALA A CA 1
ATOM 2340 C C . ALA A 1 296 ? -16.325 3.446 6.005 1.00 68.25 296 ALA A C 1
ATOM 2342 O O . ALA A 1 296 ? -15.539 3.390 5.058 1.00 68.25 296 ALA A O 1
ATOM 2343 N N . VAL A 1 297 ? -17.456 4.161 5.964 1.00 72.81 297 VAL A N 1
ATOM 2344 C CA . VAL A 1 297 ? -17.933 4.900 4.781 1.00 72.81 297 VAL A CA 1
ATOM 2345 C C . VAL A 1 297 ? -16.933 5.982 4.372 1.00 72.81 297 VAL A C 1
ATOM 2347 O O . VAL A 1 297 ? -16.582 6.080 3.197 1.00 72.81 297 VAL A O 1
ATOM 2350 N N . VAL A 1 298 ? -16.422 6.760 5.335 1.00 77.12 298 VAL A N 1
ATOM 2351 C CA . VAL A 1 298 ? -15.396 7.785 5.078 1.00 77.12 298 VAL A CA 1
ATOM 2352 C C . VAL A 1 298 ? -14.164 7.141 4.442 1.00 77.12 298 VAL A C 1
ATOM 2354 O O . VAL A 1 298 ? -13.812 7.518 3.327 1.00 77.12 298 VAL A O 1
ATOM 2357 N N . SER A 1 299 ? -13.569 6.126 5.084 1.00 75.62 299 SER A N 1
ATOM 2358 C CA . SER A 1 299 ? -12.354 5.464 4.582 1.00 75.62 299 SER A CA 1
ATOM 2359 C C . SER A 1 299 ? -12.541 4.873 3.183 1.00 75.62 299 SER A C 1
ATOM 2361 O O . SER A 1 299 ? -11.679 5.058 2.325 1.00 75.62 299 SER A O 1
ATOM 2363 N N . GLN A 1 300 ? -13.668 4.198 2.926 1.00 76.75 300 GLN A N 1
ATOM 2364 C CA . GLN A 1 300 ? -13.945 3.569 1.632 1.00 76.75 300 GLN A CA 1
ATOM 2365 C C . GLN A 1 300 ? -13.962 4.608 0.502 1.00 76.75 300 GLN A C 1
ATOM 2367 O O . GLN A 1 300 ? -13.283 4.427 -0.510 1.00 76.75 300 GLN A O 1
ATOM 2372 N N . PHE A 1 301 ? -14.677 5.724 0.679 1.00 80.38 301 PHE A N 1
ATOM 2373 C CA . PHE A 1 301 ? -14.746 6.775 -0.339 1.00 80.38 301 PHE A CA 1
ATOM 2374 C C . PHE A 1 301 ? -13.439 7.570 -0.468 1.00 80.38 301 PHE A C 1
ATOM 2376 O O . PHE A 1 301 ? -13.027 7.859 -1.594 1.00 80.38 301 PHE A O 1
ATOM 2383 N N . THR A 1 302 ? -12.749 7.885 0.635 1.00 82.31 302 THR A N 1
ATOM 2384 C CA . THR A 1 302 ? -11.475 8.625 0.573 1.00 82.31 302 THR A CA 1
ATOM 2385 C C . THR A 1 302 ? -10.319 7.793 0.025 1.00 82.31 302 THR A C 1
ATOM 2387 O O . THR A 1 302 ? -9.360 8.376 -0.464 1.00 82.31 302 THR A O 1
ATOM 2390 N N . GLN A 1 303 ? -10.403 6.458 0.051 1.00 81.06 303 GLN A N 1
ATOM 2391 C CA . GLN A 1 303 ? -9.415 5.568 -0.572 1.00 81.06 303 GLN A CA 1
ATOM 2392 C C . GLN A 1 303 ? -9.760 5.259 -2.036 1.00 81.06 303 GLN A C 1
ATOM 2394 O O . GLN A 1 303 ? -8.938 5.491 -2.921 1.00 81.06 303 GLN A O 1
ATOM 2399 N N . VAL A 1 304 ? -10.976 4.774 -2.327 1.00 84.12 304 VAL A N 1
ATOM 2400 C CA . VAL A 1 304 ? -11.349 4.303 -3.679 1.00 84.12 304 VAL A CA 1
ATOM 2401 C C . VAL A 1 304 ? -11.279 5.420 -4.727 1.00 84.12 304 VAL A C 1
ATOM 2403 O O . VAL A 1 304 ? -10.862 5.161 -5.858 1.00 84.12 304 VAL A O 1
ATOM 2406 N N . VAL A 1 305 ? -11.631 6.662 -4.373 1.00 87.00 305 VAL A N 1
ATOM 2407 C CA . VAL A 1 305 ? -11.633 7.777 -5.334 1.00 87.00 305 VAL A CA 1
ATOM 2408 C C . VAL A 1 305 ? -10.208 8.146 -5.798 1.00 87.00 305 VAL A C 1
ATOM 2410 O O . VAL A 1 305 ? -9.978 8.088 -7.006 1.00 87.00 305 VAL A O 1
ATOM 2413 N N . PRO A 1 306 ? -9.215 8.435 -4.931 1.00 87.25 306 PRO A N 1
ATOM 2414 C CA . PRO A 1 306 ? -7.828 8.626 -5.369 1.00 87.25 306 PRO A CA 1
ATOM 2415 C C . PRO A 1 306 ? -7.224 7.420 -6.101 1.00 87.25 306 PRO A C 1
ATOM 2417 O O . PRO A 1 306 ? -6.493 7.618 -7.070 1.00 87.25 306 PRO A O 1
ATOM 2420 N N . ILE A 1 307 ? -7.562 6.181 -5.716 1.00 84.69 307 ILE A N 1
ATOM 2421 C CA . ILE A 1 307 ? -7.091 4.980 -6.433 1.00 84.69 307 ILE A CA 1
ATOM 2422 C C . ILE A 1 307 ? -7.611 4.965 -7.882 1.00 84.69 307 ILE A C 1
ATOM 2424 O O . ILE A 1 307 ? -6.853 4.642 -8.794 1.00 84.69 307 ILE A O 1
ATOM 2428 N N . MET A 1 308 ? -8.861 5.372 -8.132 1.00 86.62 308 MET A N 1
ATOM 2429 C CA . MET A 1 308 ? -9.387 5.506 -9.499 1.00 86.62 308 MET A CA 1
ATOM 2430 C C . MET A 1 308 ? -8.598 6.522 -10.338 1.00 86.62 308 MET A C 1
ATOM 2432 O O . MET A 1 308 ? -8.329 6.261 -11.510 1.00 86.62 308 MET A O 1
ATOM 2436 N N . PHE A 1 309 ? -8.166 7.643 -9.750 1.00 88.00 309 PHE A N 1
ATOM 2437 C CA . PHE A 1 309 ? -7.266 8.574 -10.440 1.00 88.00 309 PHE A CA 1
ATOM 2438 C C . PHE A 1 309 ? -5.878 7.957 -10.670 1.00 88.00 309 PHE A C 1
ATOM 2440 O O . PHE A 1 309 ? -5.353 8.086 -11.773 1.00 88.00 309 PHE A O 1
ATOM 2447 N N . ALA A 1 310 ? -5.327 7.219 -9.700 1.00 85.31 310 ALA A N 1
ATOM 2448 C CA . ALA A 1 310 ? -4.052 6.508 -9.837 1.00 85.31 310 ALA A CA 1
ATOM 2449 C C . ALA A 1 310 ? -4.064 5.461 -10.971 1.00 85.31 310 ALA A C 1
ATOM 2451 O O . ALA A 1 310 ? -3.084 5.342 -11.704 1.00 85.31 310 ALA A O 1
ATOM 2452 N N . VAL A 1 311 ? -5.176 4.738 -11.174 1.00 86.19 311 VAL A N 1
ATOM 2453 C CA . VAL A 1 311 ? -5.346 3.812 -12.315 1.00 86.19 311 VAL A CA 1
ATOM 2454 C C . VAL A 1 311 ? -5.211 4.559 -13.647 1.00 86.19 311 VAL A C 1
ATOM 2456 O O . VAL A 1 311 ? -4.483 4.107 -14.531 1.00 86.19 311 VAL A O 1
ATOM 2459 N N . VAL A 1 312 ? -5.876 5.712 -13.794 1.00 87.06 312 VAL A N 1
ATOM 2460 C CA . VAL A 1 312 ? -5.810 6.528 -15.022 1.00 87.06 312 VAL A CA 1
ATOM 2461 C C . VAL A 1 312 ? -4.421 7.151 -15.205 1.00 87.06 312 VAL A C 1
ATOM 2463 O O . VAL A 1 312 ? -3.880 7.110 -16.306 1.00 87.06 312 VAL A O 1
ATOM 2466 N N . GLU A 1 313 ? -3.823 7.672 -14.132 1.00 84.88 313 GLU A N 1
ATOM 2467 C CA . GLU A 1 313 ? -2.465 8.234 -14.078 1.00 84.88 313 GLU A CA 1
ATOM 2468 C C . GLU A 1 313 ? -1.419 7.215 -14.579 1.00 84.88 313 GLU A C 1
ATOM 2470 O O . GLU A 1 313 ? -0.684 7.474 -15.536 1.00 84.88 313 GLU A O 1
ATOM 2475 N N . VAL A 1 314 ? -1.411 6.016 -13.985 1.00 83.50 314 VAL A N 1
ATOM 2476 C CA . VAL A 1 314 ? -0.482 4.916 -14.298 1.00 83.50 314 VAL A CA 1
ATOM 2477 C C . VAL A 1 314 ? -0.724 4.336 -15.695 1.00 83.50 314 VAL A C 1
ATOM 2479 O O . VAL A 1 314 ? 0.236 3.933 -16.354 1.00 83.50 314 VAL A O 1
ATOM 2482 N N . PHE A 1 315 ? -1.968 4.319 -16.183 1.00 83.19 315 PHE A N 1
ATOM 2483 C CA . PHE A 1 315 ? -2.285 3.886 -17.547 1.00 83.19 315 PHE A CA 1
ATOM 2484 C C . PHE A 1 315 ? -1.848 4.906 -18.613 1.00 83.19 315 PHE A C 1
ATOM 2486 O O . PHE A 1 315 ? -1.309 4.517 -19.650 1.00 83.19 315 PHE A O 1
ATOM 2493 N N . MET A 1 316 ? -2.053 6.204 -18.360 1.00 84.06 316 MET A N 1
ATOM 2494 C CA . MET A 1 316 ? -1.761 7.284 -19.313 1.00 84.06 316 MET A CA 1
ATOM 2495 C C . MET A 1 316 ? -0.282 7.680 -19.368 1.00 84.06 316 MET A C 1
ATOM 2497 O O . MET A 1 316 ? 0.145 8.259 -20.370 1.00 84.06 316 MET A O 1
ATOM 2501 N N . PHE A 1 317 ? 0.504 7.372 -18.330 1.00 82.81 317 PHE A N 1
ATOM 2502 C CA . PHE A 1 317 ? 1.904 7.791 -18.218 1.00 82.81 317 PHE A CA 1
ATOM 2503 C C . PHE A 1 317 ? 2.773 7.565 -19.473 1.00 82.81 317 PHE A C 1
ATOM 2505 O O . PHE A 1 317 ? 3.467 8.510 -19.836 1.00 82.81 317 PHE A O 1
ATOM 2512 N N . PRO A 1 318 ? 2.745 6.418 -20.188 1.00 77.19 318 PRO A N 1
ATOM 2513 C CA . PRO A 1 318 ? 3.587 6.235 -21.376 1.00 77.19 318 PRO A CA 1
ATOM 2514 C C . PRO A 1 318 ? 3.319 7.280 -22.468 1.00 77.19 318 PRO A C 1
ATOM 2516 O O . PRO A 1 318 ? 4.256 7.857 -23.012 1.00 77.19 318 PRO A O 1
ATOM 2519 N N . ASN A 1 319 ? 2.045 7.603 -22.714 1.00 79.19 319 ASN A N 1
ATOM 2520 C CA . ASN A 1 319 ? 1.648 8.630 -23.683 1.00 79.19 319 ASN A CA 1
ATOM 2521 C C . ASN A 1 319 ? 2.070 10.033 -23.207 1.00 79.19 319 ASN A C 1
ATOM 2523 O O . ASN A 1 319 ? 2.491 10.872 -23.998 1.00 79.19 319 ASN A O 1
ATOM 2527 N N . LEU A 1 320 ? 1.978 10.293 -21.899 1.00 78.25 320 LEU A N 1
ATOM 2528 C CA . LEU A 1 320 ? 2.411 11.560 -21.304 1.00 78.25 320 LEU A CA 1
ATOM 2529 C C . LEU A 1 320 ? 3.943 11.714 -21.316 1.00 78.25 320 LEU A C 1
ATOM 2531 O O . LEU A 1 320 ? 4.433 12.829 -21.487 1.00 78.25 320 LEU A O 1
ATOM 2535 N N . GLN A 1 321 ? 4.698 10.620 -21.185 1.00 76.25 321 GLN A N 1
ATOM 2536 C CA . GLN A 1 321 ? 6.159 10.612 -21.265 1.00 76.25 321 GLN A CA 1
ATOM 2537 C C . GLN A 1 321 ? 6.650 10.989 -22.672 1.00 76.25 321 GLN A C 1
ATOM 2539 O O . GLN A 1 321 ? 7.651 11.695 -22.781 1.00 76.25 321 GLN A O 1
ATOM 2544 N N . GLU A 1 322 ? 5.950 10.579 -23.735 1.00 73.06 322 GLU A N 1
ATOM 2545 C CA . GLU A 1 322 ? 6.270 10.991 -25.114 1.00 73.06 322 GLU A CA 1
ATOM 2546 C C . GLU A 1 322 ? 5.987 12.483 -25.372 1.00 73.06 322 GLU A C 1
ATOM 2548 O O . GLU A 1 322 ? 6.715 13.120 -26.132 1.00 73.06 322 GLU A O 1
ATOM 2553 N N . ILE A 1 323 ? 4.971 13.062 -24.718 1.00 76.81 323 ILE A N 1
ATOM 2554 C CA . ILE A 1 323 ? 4.556 14.465 -24.912 1.00 76.81 323 ILE A CA 1
ATOM 2555 C C . ILE A 1 323 ? 5.379 15.443 -24.056 1.00 76.81 323 ILE A C 1
ATOM 2557 O O . ILE A 1 323 ? 5.796 16.493 -24.544 1.00 76.81 323 ILE A O 1
ATOM 2561 N N . PHE A 1 324 ? 5.594 15.124 -22.776 1.00 77.00 324 PHE A N 1
ATOM 2562 C CA . PHE A 1 324 ? 6.199 16.031 -21.786 1.00 77.00 324 PHE A CA 1
ATOM 2563 C C . PHE A 1 324 ? 7.631 15.649 -21.379 1.00 77.00 324 PHE A C 1
ATOM 2565 O O . PHE A 1 324 ? 8.289 16.402 -20.659 1.00 77.00 324 PHE A O 1
ATOM 2572 N N . GLY A 1 325 ? 8.123 14.490 -21.825 1.00 72.88 325 GLY A N 1
ATOM 2573 C CA . GLY A 1 325 ? 9.397 13.922 -21.392 1.00 72.88 325 GLY A CA 1
ATOM 2574 C C . GLY A 1 325 ? 9.343 13.296 -19.992 1.00 72.88 325 GLY A C 1
ATOM 2575 O O . GLY A 1 325 ? 8.445 13.542 -19.187 1.00 72.88 325 GLY A O 1
ATOM 2576 N N . ALA A 1 326 ? 10.353 12.485 -19.667 1.00 68.12 326 ALA A N 1
ATOM 2577 C CA . ALA A 1 326 ? 10.474 11.850 -18.349 1.00 68.12 326 ALA A CA 1
ATOM 2578 C C . ALA A 1 326 ? 10.755 12.851 -17.205 1.00 68.12 326 ALA A C 1
ATOM 2580 O O . ALA A 1 326 ? 10.550 12.527 -16.034 1.00 68.12 326 ALA A O 1
ATOM 2581 N N . SER A 1 327 ? 11.225 14.060 -17.526 1.00 67.31 327 SER A N 1
ATOM 2582 C CA . SER A 1 327 ? 11.725 15.034 -16.551 1.00 67.31 327 SER A CA 1
ATOM 2583 C C . SER A 1 327 ? 10.643 15.692 -15.697 1.00 67.31 327 SER A C 1
ATOM 2585 O O . SER A 1 327 ? 10.854 15.912 -14.502 1.00 67.31 327 SER A O 1
ATOM 2587 N N . LEU A 1 328 ? 9.458 15.930 -16.266 1.00 72.75 328 LEU A N 1
ATOM 2588 C CA . LEU A 1 328 ? 8.314 16.486 -15.537 1.00 72.75 328 LEU A CA 1
ATOM 2589 C C . LEU A 1 328 ? 7.903 15.601 -14.343 1.00 72.75 328 LEU A C 1
ATOM 2591 O O . LEU A 1 328 ? 7.577 16.111 -13.271 1.00 72.75 328 LEU A O 1
ATOM 2595 N N . PHE A 1 329 ? 7.967 14.277 -14.518 1.00 68.94 329 PHE A N 1
ATOM 2596 C CA . PHE A 1 329 ? 7.496 13.267 -13.558 1.00 68.94 329 PHE A CA 1
ATOM 2597 C C . PHE A 1 329 ? 8.496 12.941 -12.438 1.00 68.94 329 PHE A C 1
ATOM 2599 O O . PHE A 1 329 ? 8.125 12.421 -11.382 1.00 68.94 329 PHE A O 1
ATOM 2606 N N . PHE A 1 330 ? 9.774 13.260 -12.644 1.00 65.50 330 PHE A N 1
ATOM 2607 C CA . PHE A 1 330 ? 10.811 13.110 -11.625 1.00 65.50 330 PHE A CA 1
ATOM 2608 C C . PHE A 1 330 ? 10.839 14.311 -10.668 1.00 65.50 330 PHE A C 1
ATOM 2610 O O . PHE A 1 330 ? 10.938 14.119 -9.458 1.00 65.50 330 PHE A O 1
ATOM 2617 N N . PHE A 1 331 ? 10.670 15.535 -11.189 1.00 65.25 331 PHE A N 1
ATOM 2618 C CA . PHE A 1 331 ? 10.670 16.776 -10.396 1.00 65.25 331 PHE A CA 1
ATOM 2619 C C . PHE A 1 331 ? 9.302 17.188 -9.815 1.00 65.25 331 PHE A C 1
ATOM 2621 O O . PHE A 1 331 ? 9.230 18.147 -9.049 1.00 65.25 331 PHE A O 1
ATOM 2628 N N . THR A 1 332 ? 8.229 16.425 -10.055 1.00 64.50 332 THR A N 1
ATOM 2629 C CA . THR A 1 332 ? 6.899 16.682 -9.462 1.00 64.50 332 THR A CA 1
ATOM 2630 C C . THR A 1 332 ? 6.801 16.657 -7.921 1.00 64.50 332 THR A C 1
ATOM 2632 O O . THR A 1 332 ? 5.918 17.346 -7.417 1.00 64.50 332 THR A O 1
ATOM 2635 N N . PRO A 1 333 ? 7.633 15.950 -7.115 1.00 50.72 333 PRO A N 1
ATOM 2636 C CA . PRO A 1 333 ? 7.439 15.900 -5.659 1.00 50.72 333 PRO A CA 1
ATOM 2637 C C . PRO A 1 333 ? 7.940 17.158 -4.915 1.00 50.72 333 PRO A C 1
ATOM 2639 O O . PRO A 1 333 ? 8.189 17.089 -3.717 1.00 50.72 333 PRO A O 1
ATOM 2642 N N . VAL A 1 334 ? 8.135 18.284 -5.614 1.00 38.28 334 VAL A N 1
ATOM 2643 C CA . VAL A 1 334 ? 8.700 19.541 -5.074 1.00 38.28 334 VAL A CA 1
ATOM 2644 C C . VAL A 1 334 ? 7.756 20.745 -5.289 1.00 38.28 334 VAL A C 1
ATOM 2646 O O . VAL A 1 334 ? 8.090 21.866 -4.922 1.00 38.28 334 VAL A O 1
ATOM 2649 N N . ALA A 1 335 ? 6.580 20.539 -5.897 1.00 30.39 335 ALA A N 1
ATOM 2650 C CA . ALA A 1 335 ? 5.692 21.611 -6.371 1.00 30.39 335 ALA A CA 1
ATOM 2651 C C . ALA A 1 335 ? 4.282 21.613 -5.733 1.00 30.39 335 ALA A C 1
ATOM 2653 O O . ALA A 1 335 ? 3.333 22.092 -6.357 1.00 30.39 335 ALA A O 1
ATOM 2654 N N . VAL A 1 336 ? 4.150 21.068 -4.516 1.00 29.78 336 VAL A N 1
ATOM 2655 C CA . VAL A 1 336 ? 2.922 21.048 -3.691 1.00 29.78 336 VAL A CA 1
ATOM 2656 C C . VAL A 1 336 ? 3.278 21.441 -2.261 1.00 29.78 336 VAL A C 1
ATOM 2658 O O . VAL A 1 336 ? 4.2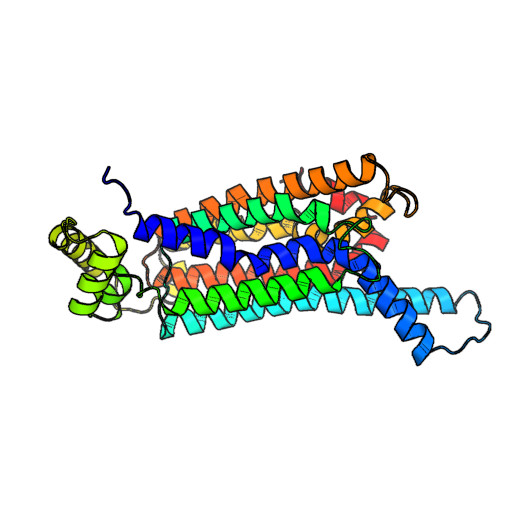51 20.845 -1.748 1.00 29.78 336 VAL A O 1
#